Protein AF-A0A9E0IR90-F1 (afdb_monomer_lite)

Radius of gyration: 26.55 Å; chains: 1; bounding box: 81×68×82 Å

Secondary structure (DSSP, 8-state):
--------------------SSHHHHHHHHHHHHHSPSHHHHHHHHHHHHHH-GGGHHHHHHHHHHHHHHHHHHHHHHHHHHHHHHHTTS------S---S------------HHHHHHHHHHHHHHHHHHHHHHSSPPPP-TTSSSS---TTHHHHHHHHHHHHHHHHHHHHHTT-S----HHHHHHHHIIIIIHHHHH-SS--SSSBPTTTTS--TTHHHHHHHHGGG--HHHHHHHT-GGGEEEEE-TTS-EEEEEPBSSHHHHHHHHHHHHHHHHHHHHHHHHHTT--GGG--HHHHHHHHHHHHHSHHHHHHHHHHHH-GGGGGSPP-SS--TT-HHHHHHHHHHHHHHHHHHSHHHHHGGG-

pLDDT: mean 81.02, std 21.83, range [24.19, 98.69]

Sequence (368 aa):
MAKVVADQAGPEHPVAPSTAAGGGNAAMAAALVAGLPGGQAGIDGLASMLALQPQLEADLVKAAHAKFGNAGVQQAINKAQWQVQGTADGAVALAPAQAQATASAAGAAPEATAAAITTQVAGDDKLRAALTKKYGQRPKKYDGLFDGKDGPNEQPFVDALGPVVAQLNAVAEARGETYRFTAAEIATNFITEGGYLLLTDPNPAQGPLSGFGYLGIDTFMQRQPELTPWMSQDLKDWSADPAHAEPAVNELGESVQALNVRDLPMGVEANAVMFAAARERFSTDARAAKVPAAKLTEEAWFFWTTVYYNAGEGTGKKMLLKHGVDYWKTKYTGAENSQSAKYNATWRTSTWDYLRQHGGDDLAEMTE

Structure (mmCIF, N/CA/C/O backbone):
data_AF-A0A9E0IR90-F1
#
_entry.id   AF-A0A9E0IR90-F1
#
loop_
_atom_site.group_PDB
_atom_site.id
_atom_site.type_symbol
_atom_site.label_atom_id
_atom_site.label_alt_id
_atom_site.label_comp_id
_atom_site.label_asym_id
_atom_site.label_entity_id
_atom_site.label_seq_id
_atom_site.pdbx_PDB_ins_code
_atom_site.Cartn_x
_atom_site.Cartn_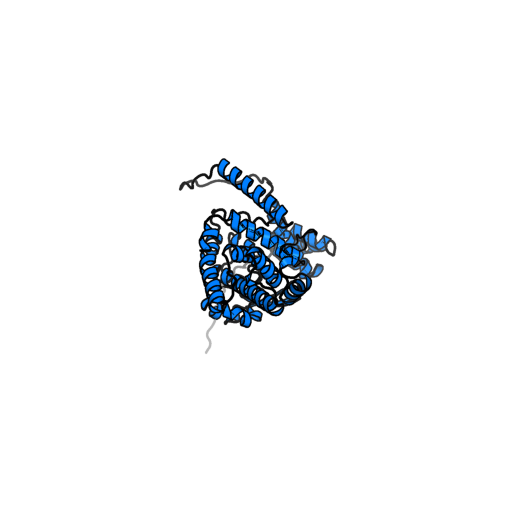y
_atom_site.Cartn_z
_atom_site.occupancy
_atom_site.B_iso_or_equiv
_atom_site.auth_seq_id
_atom_site.auth_comp_id
_atom_site.auth_asym_id
_atom_site.auth_atom_id
_atom_site.pdbx_PDB_model_num
ATOM 1 N N . MET A 1 1 ? 48.929 -43.287 -58.956 1.00 39.50 1 MET A N 1
ATOM 2 C CA . MET A 1 1 ? 50.294 -42.718 -58.994 1.00 39.50 1 MET A CA 1
ATOM 3 C C . MET A 1 1 ? 50.517 -41.948 -57.707 1.00 39.50 1 MET A C 1
ATOM 5 O O . MET A 1 1 ? 49.692 -41.115 -57.365 1.00 39.50 1 MET A O 1
ATOM 9 N N . ALA A 1 2 ? 51.562 -42.322 -56.974 1.00 36.09 2 ALA A N 1
ATOM 10 C CA . ALA A 1 2 ? 51.897 -41.849 -55.636 1.00 36.09 2 ALA A CA 1
ATOM 11 C C . ALA A 1 2 ? 52.780 -40.583 -55.651 1.00 36.09 2 ALA A C 1
ATOM 13 O O . ALA A 1 2 ? 53.610 -40.431 -56.547 1.00 36.09 2 ALA A O 1
ATOM 14 N N . LYS A 1 3 ? 52.631 -39.731 -54.625 1.00 36.03 3 LYS A N 1
ATOM 15 C CA . LYS A 1 3 ? 53.610 -38.746 -54.105 1.00 36.03 3 LYS A CA 1
ATOM 16 C C . LYS A 1 3 ? 53.167 -38.378 -52.669 1.00 36.03 3 LYS A C 1
ATOM 18 O O . LYS A 1 3 ? 52.033 -37.945 -52.514 1.00 36.03 3 LYS A O 1
ATOM 23 N N . VAL A 1 4 ? 53.834 -38.860 -51.606 1.00 34.19 4 VAL A N 1
ATOM 24 C CA . VAL A 1 4 ? 54.990 -38.265 -50.867 1.00 34.19 4 VAL A CA 1
ATOM 25 C C . VAL A 1 4 ? 54.625 -36.883 -50.281 1.00 34.19 4 VAL A C 1
ATOM 27 O O . VAL A 1 4 ? 54.448 -35.954 -51.058 1.00 34.19 4 VAL A O 1
ATOM 30 N N . VAL A 1 5 ? 54.216 -36.778 -49.003 1.00 36.09 5 VAL A N 1
ATOM 31 C CA . VAL A 1 5 ? 54.981 -36.601 -47.726 1.00 36.09 5 VAL A CA 1
ATOM 32 C C . VAL A 1 5 ? 55.718 -35.256 -47.585 1.00 36.09 5 VAL A C 1
ATOM 34 O O . VAL A 1 5 ? 56.660 -35.008 -48.330 1.00 36.09 5 VAL A O 1
ATOM 37 N N . ALA A 1 6 ? 55.302 -34.464 -46.580 1.00 33.59 6 ALA A N 1
ATOM 38 C CA . ALA A 1 6 ? 56.074 -33.597 -45.656 1.00 33.59 6 ALA A CA 1
ATOM 39 C C . ALA A 1 6 ? 55.026 -32.797 -44.836 1.00 33.59 6 ALA A C 1
ATOM 41 O O . ALA A 1 6 ? 54.238 -32.069 -45.428 1.00 33.59 6 ALA A O 1
ATOM 42 N N . ASP A 1 7 ? 54.746 -33.037 -43.555 1.00 34.12 7 ASP A N 1
ATOM 43 C CA . ASP A 1 7 ? 55.570 -32.986 -42.335 1.00 34.12 7 ASP A CA 1
ATOM 44 C C . ASP A 1 7 ? 56.070 -31.566 -41.992 1.00 34.12 7 ASP A C 1
ATOM 46 O O . ASP A 1 7 ? 57.126 -31.132 -42.446 1.00 34.12 7 ASP A O 1
ATOM 50 N N . GLN A 1 8 ? 55.265 -30.840 -41.204 1.00 32.03 8 GLN A N 1
ATOM 51 C CA . GLN A 1 8 ? 55.680 -29.726 -40.343 1.00 32.03 8 GLN A CA 1
ATOM 52 C C . GLN A 1 8 ? 54.811 -29.732 -39.076 1.00 32.03 8 GLN A C 1
ATOM 54 O O . GLN A 1 8 ? 53.722 -29.161 -39.037 1.00 32.03 8 GLN A O 1
ATOM 59 N N . ALA A 1 9 ? 55.305 -30.410 -38.041 1.00 34.09 9 ALA A N 1
ATOM 60 C CA . ALA A 1 9 ? 54.838 -30.260 -36.671 1.00 34.09 9 ALA A CA 1
ATOM 61 C C . ALA A 1 9 ? 55.423 -28.962 -36.084 1.00 34.09 9 ALA A C 1
ATOM 63 O O . ALA A 1 9 ? 56.639 -28.826 -35.945 1.00 34.09 9 ALA A O 1
ATOM 64 N N . GLY A 1 10 ? 54.557 -27.997 -35.770 1.00 33.97 10 GLY A N 1
ATOM 65 C CA . GLY A 1 10 ? 54.896 -26.841 -34.939 1.00 33.97 10 GLY A CA 1
ATOM 66 C C . GLY A 1 10 ? 54.795 -27.201 -33.449 1.00 33.97 10 GLY A C 1
ATOM 67 O O . GLY A 1 10 ? 53.981 -28.053 -33.095 1.00 33.97 10 GLY A O 1
ATOM 68 N N . PRO A 1 11 ? 55.609 -26.599 -32.567 1.00 32.97 11 PRO A N 1
ATOM 69 C CA . PRO A 1 11 ? 55.614 -26.925 -31.146 1.00 32.97 11 PRO A CA 1
ATOM 70 C C . PRO A 1 11 ? 54.330 -26.427 -30.470 1.00 32.97 11 PRO A C 1
ATOM 72 O O . PRO A 1 11 ? 54.073 -25.226 -30.403 1.00 32.97 11 PRO A O 1
ATOM 75 N N . GLU A 1 12 ? 53.532 -27.357 -29.947 1.00 34.34 12 GLU A N 1
ATOM 76 C CA . GLU A 1 12 ? 52.432 -27.046 -29.038 1.00 34.34 12 GLU A CA 1
ATOM 77 C C . GLU A 1 12 ? 53.006 -26.517 -27.717 1.00 34.34 12 GLU A C 1
ATOM 79 O O . GLU A 1 12 ? 53.717 -27.211 -26.987 1.00 34.34 12 GLU A O 1
ATOM 84 N N . HIS A 1 13 ? 52.711 -25.254 -27.412 1.00 34.72 13 HIS A N 1
ATOM 85 C CA . HIS A 1 13 ? 52.916 -24.693 -26.085 1.00 34.72 13 HIS A CA 1
ATOM 86 C C . HIS A 1 13 ? 51.957 -25.375 -25.093 1.00 34.72 13 HIS A C 1
ATOM 88 O O . HIS A 1 13 ? 50.748 -25.372 -25.337 1.00 34.72 13 HIS A O 1
ATOM 94 N N . PRO A 1 14 ? 52.431 -25.904 -23.950 1.00 32.69 14 PRO A N 1
ATOM 95 C CA . PRO A 1 14 ? 51.535 -26.381 -22.910 1.00 32.69 14 PRO A CA 1
ATOM 96 C C . PRO A 1 14 ? 50.842 -25.179 -22.258 1.00 32.69 14 PRO A C 1
ATOM 98 O O . PRO A 1 14 ? 51.464 -24.388 -21.548 1.00 32.69 14 PRO A O 1
ATOM 101 N N . VAL A 1 15 ? 49.537 -25.042 -22.498 1.00 36.97 15 VAL A N 1
ATOM 102 C CA . VAL A 1 15 ? 48.672 -24.166 -21.704 1.00 36.97 15 VAL A CA 1
ATOM 103 C C . VAL A 1 15 ? 48.535 -24.805 -20.324 1.00 36.97 15 VAL A C 1
ATOM 105 O O . VAL A 1 15 ? 47.940 -25.870 -20.172 1.00 36.97 15 VAL A O 1
ATOM 108 N N . ALA A 1 16 ? 49.132 -24.171 -19.318 1.00 32.31 16 ALA A N 1
ATOM 109 C CA . ALA A 1 16 ? 48.983 -24.575 -17.928 1.00 32.31 16 ALA A CA 1
ATOM 110 C C . ALA A 1 16 ? 47.511 -24.418 -17.486 1.00 32.31 16 ALA A C 1
ATOM 112 O O . ALA A 1 16 ? 46.935 -23.344 -17.685 1.00 32.31 16 ALA A O 1
ATOM 113 N N . PRO A 1 17 ? 46.888 -25.433 -16.859 1.00 34.06 17 PRO A N 1
ATOM 114 C CA . PRO A 1 17 ? 45.562 -25.277 -16.280 1.00 34.06 17 PRO A CA 1
ATOM 115 C C . PRO A 1 17 ? 45.656 -24.413 -15.015 1.00 34.06 17 PRO A C 1
ATOM 117 O O . PRO A 1 17 ? 46.110 -24.853 -13.960 1.00 34.06 17 PRO A O 1
ATOM 120 N N . SER A 1 18 ? 45.211 -23.162 -15.123 1.00 44.31 18 SER A N 1
ATOM 121 C CA . SER A 1 18 ? 44.922 -22.295 -13.979 1.00 44.31 18 SER A CA 1
ATOM 122 C C . SER A 1 18 ? 43.552 -22.659 -13.400 1.00 44.31 18 SER A C 1
ATOM 124 O O . SER A 1 18 ? 42.535 -22.053 -13.728 1.00 44.31 18 SER A O 1
ATOM 126 N N . THR A 1 19 ? 43.511 -23.685 -12.550 1.00 44.69 19 THR A N 1
ATOM 127 C CA . THR A 1 19 ? 42.337 -24.024 -11.731 1.00 44.69 19 THR A CA 1
ATOM 128 C C . THR A 1 19 ? 42.788 -24.498 -10.352 1.00 44.69 19 THR A C 1
ATOM 130 O O . THR A 1 19 ? 42.873 -25.696 -10.097 1.00 44.69 19 THR A O 1
ATOM 133 N N . ALA A 1 20 ? 43.098 -23.563 -9.451 1.00 42.69 20 ALA A N 1
ATOM 134 C CA . ALA A 1 20 ? 43.339 -23.890 -8.040 1.00 42.69 20 ALA A CA 1
ATOM 135 C C . ALA A 1 20 ? 42.939 -22.779 -7.047 1.00 42.69 20 ALA A C 1
ATOM 137 O O . ALA A 1 20 ? 43.381 -22.805 -5.905 1.00 42.69 20 ALA A O 1
ATOM 138 N N . ALA A 1 21 ? 42.091 -21.819 -7.443 1.00 48.19 21 ALA A N 1
ATOM 139 C CA . ALA A 1 21 ? 41.610 -20.769 -6.531 1.00 48.19 21 ALA A CA 1
ATOM 140 C C . ALA A 1 21 ? 40.164 -20.981 -6.024 1.00 48.19 21 ALA A C 1
ATOM 142 O O . ALA A 1 21 ? 39.814 -20.466 -4.971 1.00 48.19 21 ALA A O 1
ATOM 143 N N . GLY A 1 22 ? 39.330 -21.773 -6.715 1.00 52.44 22 GLY A N 1
ATOM 144 C CA . GLY A 1 22 ? 37.908 -21.943 -6.354 1.00 52.44 22 GLY A CA 1
ATOM 145 C C . GLY A 1 22 ? 37.598 -23.040 -5.323 1.00 52.44 22 GLY A C 1
ATOM 146 O O . GLY A 1 22 ? 36.547 -23.017 -4.697 1.00 52.44 22 GLY A O 1
ATOM 147 N N . GLY A 1 23 ? 38.496 -24.011 -5.120 1.00 59.34 23 GLY A N 1
ATOM 148 C CA . GLY A 1 23 ? 38.225 -25.157 -4.236 1.00 59.34 23 GLY A CA 1
ATOM 149 C C . GLY A 1 23 ? 38.339 -24.850 -2.738 1.00 59.34 23 GLY A C 1
ATOM 150 O O . GLY A 1 23 ? 37.683 -25.501 -1.926 1.00 59.34 23 GLY A O 1
ATOM 151 N N . GLY A 1 24 ? 39.156 -23.858 -2.366 1.00 74.81 24 GLY A N 1
ATOM 152 C CA . GLY A 1 24 ? 39.409 -23.515 -0.962 1.00 74.81 24 GLY A CA 1
ATOM 153 C C . GLY A 1 24 ? 38.184 -22.927 -0.262 1.00 74.81 24 GLY A C 1
ATOM 154 O O . GLY A 1 24 ? 37.854 -23.337 0.850 1.00 74.81 24 GLY A O 1
ATOM 155 N N . ASN A 1 25 ? 37.470 -22.029 -0.945 1.00 82.06 25 ASN A N 1
ATOM 156 C CA . ASN A 1 25 ? 36.319 -21.318 -0.385 1.00 82.06 25 ASN A CA 1
ATOM 157 C C . ASN A 1 25 ? 35.126 -22.251 -0.146 1.00 82.06 25 ASN A C 1
ATOM 159 O O . ASN A 1 25 ? 34.548 -22.233 0.939 1.00 82.06 25 ASN A O 1
ATOM 163 N N . ALA A 1 26 ? 34.834 -23.151 -1.088 1.00 80.56 26 ALA A N 1
ATOM 164 C CA . ALA A 1 26 ? 33.749 -24.119 -0.945 1.00 80.56 26 ALA A CA 1
ATOM 165 C C . ALA A 1 26 ? 33.979 -25.108 0.215 1.00 80.56 26 ALA A C 1
ATOM 167 O O . ALA A 1 26 ? 33.059 -25.394 0.983 1.00 80.56 26 ALA A O 1
ATOM 168 N N . ALA A 1 27 ? 35.208 -25.616 0.381 1.00 86.12 27 ALA A N 1
ATOM 169 C CA . ALA A 1 27 ? 35.543 -26.522 1.484 1.00 86.12 27 ALA A CA 1
ATOM 170 C C . ALA A 1 27 ? 35.486 -25.812 2.847 1.00 86.12 27 ALA A C 1
ATOM 172 O O . ALA A 1 27 ? 34.976 -26.371 3.821 1.00 86.12 27 ALA A O 1
ATOM 173 N N . MET A 1 28 ? 35.964 -24.566 2.906 1.00 89.00 28 MET A N 1
ATOM 174 C CA . MET A 1 28 ? 35.886 -23.728 4.100 1.00 89.00 28 MET A CA 1
ATOM 175 C C . MET A 1 28 ? 34.430 -23.412 4.472 1.00 89.00 28 MET A C 1
ATOM 177 O O . MET A 1 28 ? 34.044 -23.618 5.621 1.00 89.00 28 MET A O 1
ATOM 181 N N . ALA A 1 29 ? 33.602 -22.991 3.512 1.00 88.81 29 ALA A N 1
ATOM 182 C CA . ALA A 1 29 ? 32.182 -22.715 3.727 1.00 88.81 29 ALA A CA 1
ATOM 183 C C . ALA A 1 29 ? 31.422 -23.958 4.219 1.00 88.81 29 ALA A C 1
ATOM 185 O O . ALA A 1 29 ? 30.654 -23.879 5.179 1.00 88.81 29 ALA A O 1
ATOM 186 N N . ALA A 1 30 ? 31.692 -25.126 3.629 1.00 89.88 30 ALA A N 1
ATOM 187 C CA . ALA A 1 30 ? 31.106 -26.389 4.069 1.00 89.88 30 ALA A CA 1
ATOM 188 C C . ALA A 1 30 ? 31.501 -26.749 5.511 1.00 89.88 30 ALA A C 1
ATOM 190 O O . ALA A 1 30 ? 30.638 -27.139 6.298 1.00 89.88 30 ALA A O 1
ATOM 191 N N . ALA A 1 31 ? 32.777 -26.584 5.882 1.00 90.56 31 ALA A N 1
ATOM 192 C CA . ALA A 1 31 ? 33.249 -26.838 7.244 1.00 90.56 31 ALA A CA 1
ATOM 193 C C . ALA A 1 31 ? 32.601 -25.887 8.265 1.00 90.56 31 ALA A C 1
ATOM 195 O O . ALA A 1 31 ? 32.186 -26.318 9.343 1.00 90.56 31 ALA A O 1
ATOM 196 N N . LEU A 1 32 ? 32.461 -24.611 7.903 1.00 91.69 32 LEU A N 1
ATOM 197 C CA . LEU A 1 32 ? 31.827 -23.603 8.744 1.00 91.69 32 LEU A CA 1
ATOM 198 C C . LEU A 1 32 ? 30.343 -23.915 8.984 1.00 91.69 32 LEU A C 1
ATOM 200 O O . LEU A 1 32 ? 29.906 -23.980 10.133 1.00 91.69 32 LEU A O 1
ATOM 204 N N . VAL A 1 33 ? 29.582 -24.209 7.924 1.00 93.44 33 VAL A N 1
ATOM 205 C CA . VAL A 1 33 ? 28.167 -24.604 8.031 1.00 93.44 33 VAL A CA 1
ATOM 206 C C . VAL A 1 33 ? 28.008 -25.910 8.815 1.00 93.44 33 VAL A C 1
ATOM 208 O O . VAL A 1 33 ? 27.090 -26.039 9.632 1.00 93.44 33 VAL A O 1
ATOM 211 N N . ALA A 1 34 ? 28.901 -26.884 8.617 1.00 93.75 34 ALA A N 1
ATOM 212 C CA . ALA A 1 34 ? 28.877 -28.148 9.349 1.00 93.75 34 ALA A CA 1
ATOM 213 C C . ALA A 1 34 ? 29.035 -27.945 10.867 1.00 93.75 34 ALA A C 1
ATOM 215 O O . ALA A 1 34 ? 28.361 -28.641 11.628 1.00 93.75 34 ALA A O 1
ATOM 216 N N . GLY A 1 35 ? 29.826 -26.954 11.294 1.00 91.44 35 GLY A N 1
ATOM 217 C CA . GLY A 1 35 ? 30.037 -26.603 12.702 1.00 91.44 35 GLY A CA 1
ATOM 218 C C . GLY A 1 35 ? 28.874 -25.876 13.389 1.00 91.44 35 GLY A C 1
ATOM 219 O O . GLY A 1 35 ? 28.823 -25.850 14.617 1.00 91.44 35 GLY A O 1
ATOM 220 N N . LEU A 1 36 ? 27.920 -25.312 12.638 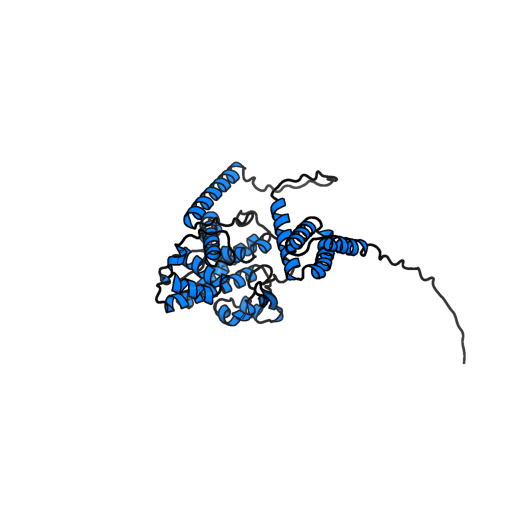1.00 94.25 36 LEU A N 1
ATOM 221 C CA . LEU A 1 36 ? 26.766 -24.616 13.225 1.00 94.25 36 LEU A CA 1
ATOM 222 C C . LEU A 1 36 ? 25.829 -25.587 13.980 1.00 94.25 36 LEU A C 1
ATOM 224 O O . LEU A 1 36 ? 25.672 -26.736 13.565 1.00 94.25 36 LEU A O 1
ATOM 228 N N . PRO A 1 37 ? 25.154 -25.176 15.065 1.00 91.12 37 PRO A N 1
ATOM 229 C CA . PRO A 1 37 ? 24.119 -26.008 15.679 1.00 91.12 37 PRO A CA 1
ATOM 230 C C . PRO A 1 37 ? 22.923 -26.205 14.728 1.00 91.12 37 PRO A C 1
ATOM 232 O O . PRO A 1 37 ? 22.785 -25.513 13.723 1.00 91.12 37 PRO A O 1
ATOM 235 N N . GLY A 1 38 ? 22.052 -27.174 15.013 1.00 91.31 38 GLY A N 1
ATOM 236 C CA . GLY A 1 38 ? 20.783 -27.326 14.289 1.00 91.31 38 GLY A CA 1
ATOM 237 C C . GLY A 1 38 ? 19.737 -26.278 14.700 1.00 91.31 38 GLY A C 1
ATOM 238 O O . GLY A 1 38 ? 19.880 -25.610 15.725 1.00 91.31 38 GLY A O 1
ATOM 239 N N . GLY A 1 39 ? 18.652 -26.168 13.926 1.00 90.62 39 GLY A N 1
ATOM 240 C CA . GLY A 1 39 ? 17.506 -25.307 14.251 1.00 90.62 39 GLY A CA 1
ATOM 241 C C . GLY A 1 39 ? 17.823 -23.805 14.231 1.00 90.62 39 GLY A C 1
ATOM 242 O O . GLY A 1 39 ? 18.695 -23.354 13.491 1.00 90.62 39 GLY A O 1
ATOM 243 N N . GLN A 1 40 ? 17.109 -23.022 15.049 1.00 90.56 40 GLN A N 1
ATOM 244 C CA . GLN A 1 40 ? 17.177 -21.553 15.018 1.00 90.56 40 GLN A CA 1
ATOM 245 C C . GLN A 1 40 ? 18.570 -20.997 15.344 1.00 90.56 40 GLN A C 1
ATOM 247 O O . GLN A 1 40 ? 19.015 -20.062 14.688 1.00 90.56 40 GLN A O 1
ATOM 252 N N . ALA A 1 41 ? 19.286 -21.605 16.294 1.00 89.94 41 ALA A N 1
ATOM 253 C CA . ALA A 1 41 ? 20.644 -21.185 16.643 1.00 89.94 41 ALA A CA 1
ATOM 254 C C . ALA A 1 41 ? 21.624 -21.341 15.463 1.00 89.94 41 ALA A C 1
ATOM 256 O O . ALA A 1 41 ? 22.553 -20.551 15.318 1.00 89.94 41 ALA A O 1
ATOM 257 N N . GLY A 1 42 ? 21.408 -22.345 14.604 1.00 92.81 42 GLY A N 1
ATOM 258 C CA . GLY A 1 42 ? 22.186 -22.528 13.380 1.00 92.81 42 GLY A CA 1
ATOM 259 C C . GLY A 1 42 ? 21.883 -21.474 12.324 1.00 92.81 42 GLY A C 1
ATOM 260 O O . GLY A 1 42 ? 22.803 -20.941 11.713 1.00 92.81 42 GLY A O 1
ATOM 261 N N . ILE A 1 43 ? 20.602 -21.138 12.158 1.00 91.00 43 ILE A N 1
ATOM 262 C CA . ILE A 1 43 ? 20.129 -20.084 11.247 1.00 91.00 43 ILE A CA 1
ATOM 263 C C . ILE A 1 43 ? 20.684 -18.715 11.668 1.00 91.00 43 ILE A C 1
ATOM 265 O O . ILE A 1 43 ? 21.134 -17.948 10.821 1.00 91.00 43 ILE A O 1
ATOM 269 N N . ASP A 1 44 ? 20.710 -18.425 12.971 1.00 89.00 44 ASP A N 1
ATOM 270 C CA . ASP A 1 44 ? 21.266 -17.176 13.505 1.00 89.00 44 ASP A CA 1
ATOM 271 C C . ASP A 1 44 ? 22.783 -17.097 13.288 1.00 89.00 44 ASP A C 1
ATOM 273 O O . ASP A 1 44 ? 23.295 -16.061 12.867 1.00 89.00 44 ASP A O 1
ATOM 277 N N . GLY A 1 45 ? 23.495 -18.210 13.502 1.00 91.50 45 GLY A N 1
ATOM 278 C CA . GLY A 1 45 ? 24.921 -18.301 13.199 1.00 91.50 45 GLY A CA 1
ATOM 279 C C . GLY A 1 45 ? 25.215 -18.098 11.711 1.00 91.50 45 GLY A C 1
ATOM 280 O O . GLY A 1 45 ? 26.109 -17.330 11.369 1.00 91.50 45 GLY A O 1
ATOM 281 N N . LEU A 1 46 ? 24.426 -18.716 10.825 1.00 93.19 46 LEU A N 1
ATOM 282 C CA . LEU A 1 46 ? 24.544 -18.529 9.377 1.00 93.19 46 LEU A CA 1
ATOM 283 C C . LEU A 1 46 ? 24.320 -17.064 8.972 1.00 93.19 46 LEU A C 1
ATOM 285 O O . LEU A 1 46 ? 25.091 -16.542 8.172 1.00 93.19 46 LEU A O 1
ATOM 289 N N . ALA A 1 47 ? 23.323 -16.388 9.553 1.00 90.12 47 ALA A N 1
ATOM 290 C CA . ALA A 1 47 ? 23.060 -14.975 9.286 1.00 90.12 47 ALA A CA 1
ATOM 291 C C . ALA A 1 47 ? 24.275 -14.090 9.614 1.00 90.12 47 ALA A C 1
ATOM 293 O O . ALA A 1 47 ? 24.694 -13.277 8.792 1.00 90.12 47 ALA A O 1
ATOM 294 N N . SER A 1 48 ? 24.902 -14.298 10.775 1.00 92.25 48 SER A N 1
ATOM 295 C CA . SER A 1 48 ? 26.103 -13.546 11.157 1.00 92.25 48 SER A CA 1
ATOM 296 C C . SER A 1 48 ? 27.305 -13.842 10.259 1.00 92.25 48 SER A C 1
ATOM 298 O O . SER A 1 48 ? 28.110 -12.952 10.000 1.00 92.25 48 SER A O 1
ATOM 300 N N . MET A 1 49 ? 27.429 -15.067 9.745 1.00 92.38 49 MET A N 1
ATOM 301 C CA . MET A 1 49 ? 28.483 -15.404 8.786 1.00 92.38 49 MET A CA 1
ATOM 302 C C . MET A 1 49 ? 28.287 -14.708 7.440 1.00 92.38 49 MET A C 1
ATOM 304 O O . MET A 1 49 ? 29.246 -14.158 6.905 1.00 92.38 49 MET A O 1
ATOM 308 N N . LEU A 1 50 ? 27.054 -14.695 6.926 1.00 88.44 50 LEU A N 1
ATOM 309 C CA . LEU A 1 50 ? 26.703 -13.993 5.689 1.00 88.44 50 LEU A CA 1
ATOM 310 C C . LEU A 1 50 ? 26.956 -12.483 5.813 1.00 88.44 50 LEU A C 1
ATOM 312 O O . LEU A 1 50 ? 27.498 -11.882 4.893 1.00 88.44 50 LEU A O 1
ATOM 316 N N . ALA A 1 51 ? 26.660 -11.891 6.975 1.00 82.62 51 ALA A N 1
ATOM 317 C CA . ALA A 1 51 ? 26.927 -10.476 7.235 1.00 82.62 51 ALA A CA 1
ATOM 318 C C . ALA A 1 51 ? 28.432 -10.135 7.300 1.00 82.62 51 ALA A C 1
ATOM 320 O O . ALA A 1 51 ? 28.837 -9.050 6.891 1.00 82.62 51 ALA A O 1
ATOM 321 N N . LEU A 1 52 ? 29.270 -11.042 7.817 1.00 84.56 52 LEU A N 1
ATOM 322 C CA . LEU A 1 52 ? 30.705 -10.794 8.030 1.00 84.56 52 LEU A CA 1
ATOM 323 C C . LEU A 1 52 ? 31.597 -11.210 6.851 1.00 84.56 52 LEU A C 1
ATOM 325 O O . LEU A 1 52 ? 32.751 -10.784 6.783 1.00 84.56 52 LEU A O 1
ATOM 329 N N . GLN A 1 53 ? 31.116 -12.090 5.970 1.00 84.25 53 GLN A N 1
ATOM 330 C CA . GLN A 1 53 ? 31.916 -12.700 4.902 1.00 84.25 53 GLN A CA 1
ATOM 331 C C . GLN A 1 53 ? 31.168 -12.683 3.557 1.00 84.25 53 GLN A C 1
ATOM 333 O O . GLN A 1 53 ? 30.918 -13.752 2.992 1.00 84.25 53 GLN A O 1
ATOM 338 N N . PRO A 1 54 ? 30.836 -11.499 3.004 1.00 76.62 54 PRO A N 1
ATOM 339 C CA . PRO A 1 54 ? 30.087 -11.386 1.746 1.00 76.62 54 PRO A CA 1
ATOM 340 C C . PRO A 1 54 ? 30.782 -12.096 0.572 1.00 76.62 54 PRO A C 1
ATOM 342 O O . PRO A 1 54 ? 30.140 -12.673 -0.298 1.00 76.62 54 PRO A O 1
ATOM 345 N N . GLN A 1 55 ? 32.115 -12.169 0.585 1.00 77.44 55 GLN A N 1
ATOM 346 C CA . GLN A 1 55 ? 32.904 -12.893 -0.415 1.00 77.44 55 GLN A CA 1
ATOM 347 C C . GLN A 1 55 ? 32.696 -14.420 -0.414 1.00 77.44 55 GLN A C 1
ATOM 349 O O . GLN A 1 55 ? 33.128 -15.087 -1.352 1.00 77.44 55 GLN A O 1
ATOM 354 N N . LEU A 1 56 ? 32.078 -14.985 0.630 1.00 78.19 56 LEU A N 1
ATOM 355 C CA . LEU A 1 56 ? 31.745 -16.409 0.734 1.00 78.19 56 LEU A CA 1
ATOM 356 C C . LEU A 1 56 ? 30.240 -16.676 0.605 1.00 78.19 56 LEU A C 1
ATOM 358 O O . LEU A 1 56 ? 29.825 -17.820 0.777 1.00 78.19 56 LEU A O 1
ATOM 362 N N . GLU A 1 57 ? 29.424 -15.660 0.300 1.00 85.81 57 GLU A N 1
ATOM 363 C CA . GLU A 1 57 ? 27.960 -15.752 0.314 1.00 85.81 57 GLU A CA 1
ATOM 364 C C . GLU A 1 57 ? 27.442 -16.934 -0.515 1.00 85.81 57 GLU A C 1
ATOM 366 O O . GLU A 1 57 ? 26.752 -17.803 0.017 1.00 85.81 57 GLU A O 1
ATOM 371 N N . ALA A 1 58 ? 27.849 -17.038 -1.783 1.00 85.81 58 ALA A N 1
ATOM 372 C CA . ALA A 1 58 ? 27.392 -18.106 -2.671 1.00 85.81 58 ALA A CA 1
ATOM 373 C C . ALA A 1 58 ? 27.746 -19.515 -2.150 1.00 85.81 58 ALA A C 1
ATOM 375 O O . ALA A 1 58 ? 26.924 -20.434 -2.219 1.00 85.81 58 ALA A O 1
ATOM 376 N N . ASP A 1 59 ? 28.945 -19.689 -1.587 1.00 89.00 59 ASP A N 1
ATOM 377 C CA . ASP A 1 59 ? 29.415 -20.978 -1.072 1.00 89.00 59 ASP A CA 1
ATOM 378 C C . ASP A 1 59 ? 28.768 -21.331 0.281 1.00 89.00 59 ASP A C 1
ATOM 380 O O . ASP A 1 59 ? 28.407 -22.491 0.509 1.00 89.00 59 ASP A O 1
ATOM 384 N N . LEU A 1 60 ? 28.554 -20.343 1.161 1.00 86.44 60 LEU A N 1
ATOM 385 C CA . LEU A 1 60 ? 27.844 -20.505 2.436 1.00 86.44 60 LEU A CA 1
ATOM 386 C C . LEU A 1 60 ? 26.372 -20.849 2.209 1.00 86.44 60 LEU A C 1
ATOM 388 O O . LEU A 1 60 ? 25.874 -21.806 2.803 1.00 86.44 60 LEU A O 1
ATOM 392 N N . VAL A 1 61 ? 25.696 -20.126 1.312 1.00 88.31 61 VAL A N 1
ATOM 393 C CA . VAL A 1 61 ? 24.301 -20.383 0.925 1.00 88.31 61 VAL A CA 1
ATOM 394 C C . VAL A 1 61 ? 24.174 -21.791 0.352 1.00 88.31 61 VAL A C 1
ATOM 396 O O . VAL A 1 61 ? 23.314 -22.564 0.782 1.00 88.31 61 VAL A O 1
ATOM 399 N N . LYS A 1 62 ? 25.065 -22.184 -0.565 1.00 90.88 62 LYS A N 1
ATOM 400 C CA . LYS A 1 62 ? 25.058 -23.529 -1.154 1.00 90.88 62 LYS A CA 1
ATOM 401 C C . LYS A 1 62 ? 25.256 -24.627 -0.106 1.00 90.88 62 LYS A C 1
ATOM 403 O O . LYS A 1 62 ? 24.524 -25.615 -0.124 1.00 90.88 62 LYS A O 1
ATOM 408 N N . ALA A 1 63 ? 26.205 -24.465 0.816 1.00 88.81 63 ALA A N 1
ATOM 409 C CA . ALA A 1 63 ? 26.454 -25.442 1.875 1.00 88.81 63 ALA A CA 1
ATOM 410 C C . ALA A 1 63 ? 25.300 -25.520 2.895 1.00 88.81 63 ALA A C 1
ATOM 412 O O . ALA A 1 63 ? 24.965 -26.603 3.381 1.00 88.81 63 ALA A O 1
ATOM 413 N N . ALA A 1 64 ? 24.665 -24.388 3.202 1.00 91.19 64 ALA A N 1
ATOM 414 C CA . ALA A 1 64 ? 23.603 -24.276 4.197 1.00 91.19 64 ALA A CA 1
ATOM 415 C C . ALA A 1 64 ? 22.292 -24.965 3.797 1.00 91.19 64 ALA A C 1
ATOM 417 O O . ALA A 1 64 ? 21.592 -25.488 4.669 1.00 91.19 64 ALA A O 1
ATOM 418 N N . HIS A 1 65 ? 21.985 -25.038 2.499 1.00 90.31 65 HIS A N 1
ATOM 419 C CA . HIS A 1 65 ? 20.763 -25.674 1.999 1.00 90.31 65 HIS A CA 1
ATOM 420 C C . HIS A 1 65 ? 20.617 -27.133 2.446 1.00 90.31 65 HIS A C 1
ATOM 422 O O . HIS A 1 65 ? 19.529 -27.545 2.842 1.00 90.31 65 HIS A O 1
ATOM 428 N N . ALA A 1 66 ? 21.713 -27.899 2.466 1.00 85.25 66 ALA A N 1
ATOM 429 C CA . ALA A 1 66 ? 21.693 -29.301 2.888 1.00 85.25 66 ALA A CA 1
ATOM 430 C C . ALA A 1 66 ? 21.362 -29.484 4.381 1.00 85.25 66 ALA A C 1
ATOM 432 O O . ALA A 1 66 ? 20.910 -30.554 4.785 1.00 85.25 66 ALA A O 1
ATOM 433 N N . LYS A 1 67 ? 21.598 -28.455 5.204 1.00 91.94 67 LYS A N 1
ATOM 434 C CA . LYS A 1 67 ? 21.469 -28.526 6.664 1.00 91.94 67 LYS A CA 1
ATOM 435 C C . LYS A 1 67 ? 20.209 -27.853 7.196 1.00 91.94 67 LYS A C 1
ATOM 437 O O . LYS A 1 67 ? 19.606 -28.361 8.138 1.00 91.94 67 LYS A O 1
ATOM 442 N N . PHE A 1 68 ? 19.822 -26.722 6.616 1.00 89.69 68 PHE A N 1
ATOM 443 C CA . PHE A 1 68 ? 18.722 -25.892 7.115 1.00 89.69 68 PHE A CA 1
ATOM 444 C C . PHE A 1 68 ? 17.510 -25.855 6.175 1.00 89.69 68 PHE A C 1
ATOM 446 O O . PHE A 1 68 ? 16.457 -25.353 6.567 1.00 89.69 68 PHE A O 1
ATOM 453 N N . GLY A 1 69 ? 17.634 -26.400 4.958 1.00 88.56 69 GLY A N 1
ATOM 454 C CA . GLY A 1 69 ? 16.613 -26.298 3.915 1.00 88.56 69 GLY A CA 1
ATOM 455 C C . GLY A 1 69 ? 16.410 -24.863 3.413 1.00 88.56 69 GLY A C 1
ATOM 456 O O . GLY A 1 69 ? 16.941 -23.905 3.975 1.00 88.56 69 GLY A O 1
ATOM 457 N N . ASN A 1 70 ? 15.617 -24.702 2.351 1.00 82.88 70 ASN A N 1
ATOM 458 C CA . ASN A 1 70 ? 15.417 -23.405 1.688 1.00 82.88 70 ASN A CA 1
ATOM 459 C C . ASN A 1 70 ? 14.863 -22.336 2.647 1.00 82.88 70 ASN A C 1
ATOM 461 O O . ASN A 1 70 ? 15.374 -21.222 2.691 1.00 82.88 70 ASN A O 1
ATOM 465 N N . ALA A 1 71 ? 13.863 -22.687 3.465 1.00 78.75 71 ALA A N 1
ATOM 466 C CA . ALA A 1 71 ? 13.241 -21.749 4.402 1.00 78.75 71 ALA A CA 1
ATOM 467 C C . ALA A 1 71 ? 14.222 -21.248 5.478 1.00 78.75 71 ALA A C 1
ATOM 469 O O . ALA A 1 71 ? 14.250 -20.058 5.786 1.00 78.75 71 ALA A O 1
ATOM 470 N N . GLY A 1 72 ? 15.062 -22.138 6.022 1.00 83.31 72 GLY A N 1
ATOM 471 C CA . GLY A 1 72 ? 16.065 -21.762 7.020 1.00 83.31 72 GLY A CA 1
ATOM 472 C C . GLY A 1 72 ? 17.181 -20.895 6.436 1.00 83.31 72 GLY A C 1
ATOM 473 O O . GLY A 1 72 ? 17.627 -19.951 7.086 1.00 83.31 72 GLY A O 1
ATOM 474 N N . VAL A 1 73 ? 17.592 -21.165 5.193 1.00 87.56 73 VAL A N 1
ATOM 475 C CA . VAL A 1 73 ? 18.570 -20.335 4.473 1.00 87.56 73 VAL A CA 1
ATOM 476 C C . VAL A 1 73 ? 18.001 -18.947 4.174 1.00 87.56 73 VAL A C 1
ATOM 478 O O . VAL A 1 73 ? 18.658 -17.955 4.481 1.00 87.56 73 VAL A O 1
ATOM 481 N N . GLN A 1 74 ? 16.767 -18.853 3.671 1.00 82.25 74 GLN A N 1
ATOM 482 C CA . GLN A 1 74 ? 16.133 -17.561 3.390 1.00 82.25 74 GLN A CA 1
ATOM 483 C C . GLN A 1 74 ? 15.960 -16.722 4.663 1.00 82.25 74 GLN A C 1
ATOM 485 O O . GLN A 1 74 ? 16.230 -15.522 4.666 1.00 82.25 74 GLN A O 1
ATOM 490 N N . GLN A 1 75 ? 15.581 -17.355 5.777 1.00 85.25 75 GLN A N 1
ATOM 491 C CA . GLN A 1 75 ? 15.499 -16.678 7.070 1.00 85.25 75 GLN A CA 1
ATOM 492 C C . GLN A 1 75 ? 16.864 -16.119 7.514 1.00 85.25 75 GLN A C 1
ATOM 494 O O . GLN A 1 75 ? 16.916 -15.023 8.073 1.00 85.25 75 GLN A O 1
ATOM 499 N N . ALA A 1 76 ? 17.960 -16.845 7.268 1.00 85.81 76 ALA A N 1
ATOM 500 C CA . ALA A 1 76 ? 19.309 -16.378 7.580 1.00 85.81 76 ALA A CA 1
ATOM 501 C C . ALA A 1 76 ? 19.740 -15.195 6.697 1.00 85.81 76 ALA A C 1
ATOM 503 O O . ALA A 1 76 ? 20.292 -14.232 7.224 1.00 85.81 76 ALA A O 1
ATOM 504 N N . ILE A 1 77 ? 19.444 -15.232 5.392 1.00 83.56 77 ILE A N 1
ATOM 505 C CA . ILE A 1 77 ? 19.726 -14.132 4.450 1.00 83.56 77 ILE A CA 1
ATOM 506 C C . ILE A 1 77 ? 18.998 -12.858 4.890 1.00 83.56 77 ILE A C 1
ATOM 508 O O . ILE A 1 77 ? 19.633 -11.822 5.089 1.00 83.56 77 ILE A O 1
ATOM 512 N N . ASN A 1 78 ? 17.691 -12.955 5.151 1.00 76.88 78 ASN A N 1
ATOM 513 C CA . ASN A 1 78 ? 16.886 -11.815 5.595 1.00 76.88 78 ASN A CA 1
ATOM 514 C C . ASN A 1 78 ? 17.437 -11.219 6.907 1.00 76.88 78 ASN A C 1
ATOM 516 O O . ASN A 1 78 ? 17.478 -10.002 7.079 1.00 76.88 78 ASN A O 1
ATOM 520 N N . LYS A 1 79 ? 17.898 -12.068 7.839 1.00 82.94 79 LYS A N 1
ATOM 521 C CA . LYS A 1 79 ? 18.534 -11.625 9.091 1.00 82.94 79 LYS A CA 1
ATOM 522 C C . LYS A 1 79 ? 19.896 -10.965 8.866 1.00 82.94 79 LYS A C 1
ATOM 524 O O . LYS A 1 79 ? 20.186 -9.974 9.532 1.00 82.94 79 LYS A O 1
ATOM 529 N N . ALA A 1 80 ? 20.719 -11.491 7.961 1.00 82.62 80 ALA A N 1
ATOM 530 C CA . ALA A 1 80 ? 22.032 -10.935 7.641 1.00 82.62 80 ALA A CA 1
ATOM 531 C C . ALA A 1 80 ? 21.913 -9.518 7.059 1.00 82.62 80 ALA A C 1
ATOM 533 O O . ALA A 1 80 ? 22.611 -8.609 7.504 1.00 82.62 80 ALA A O 1
ATOM 534 N N . GLN A 1 81 ? 20.963 -9.315 6.141 1.00 77.38 81 GLN A N 1
ATOM 535 C CA . GLN A 1 81 ? 20.661 -8.006 5.551 1.00 77.38 81 GLN A CA 1
ATOM 536 C C . GLN A 1 81 ? 20.258 -6.979 6.621 1.00 77.38 81 GLN A C 1
ATOM 538 O O . GLN A 1 81 ? 20.773 -5.862 6.634 1.00 77.38 81 GLN A O 1
ATOM 543 N N . TRP A 1 82 ? 19.427 -7.389 7.585 1.00 73.38 82 TRP A N 1
ATOM 544 C CA . TRP A 1 82 ? 19.062 -6.558 8.737 1.00 73.38 82 TRP A CA 1
ATOM 545 C C . TRP A 1 82 ? 20.251 -6.220 9.652 1.00 73.38 82 TRP A C 1
ATOM 547 O O . TRP A 1 82 ? 20.345 -5.100 10.151 1.00 73.38 82 TRP A O 1
ATOM 557 N N . GLN A 1 83 ? 21.164 -7.169 9.893 1.00 75.44 83 GLN A N 1
ATOM 558 C CA . GLN A 1 83 ? 22.341 -6.946 10.745 1.00 75.44 83 GLN A CA 1
ATOM 559 C C . GLN A 1 83 ? 23.318 -5.938 10.128 1.00 75.44 83 GLN A C 1
ATOM 561 O O . GLN A 1 83 ? 23.802 -5.060 10.840 1.00 75.44 83 GLN A O 1
ATOM 566 N N . VAL A 1 84 ? 23.564 -6.022 8.816 1.00 64.00 84 VAL A N 1
ATOM 567 C CA . VAL A 1 84 ? 24.421 -5.064 8.095 1.00 64.00 84 VAL A CA 1
ATOM 568 C C . VAL A 1 84 ? 23.845 -3.649 8.190 1.00 64.00 84 VAL A C 1
ATOM 570 O O . VAL A 1 84 ? 24.569 -2.713 8.534 1.00 64.00 84 VAL A O 1
ATOM 573 N N . GLN A 1 85 ? 22.531 -3.506 7.994 1.00 53.94 85 GLN A N 1
ATOM 574 C CA . GLN A 1 85 ? 21.829 -2.224 8.100 1.00 53.94 85 GLN A CA 1
ATOM 575 C C . GLN A 1 85 ? 21.898 -1.630 9.517 1.00 53.94 85 GLN A C 1
ATOM 577 O O . GLN A 1 85 ? 22.146 -0.439 9.662 1.00 53.94 85 GLN A O 1
ATOM 582 N N . GLY A 1 86 ? 21.783 -2.451 10.568 1.00 50.47 86 GLY A N 1
ATOM 583 C CA . GLY A 1 86 ? 21.884 -1.983 11.957 1.00 50.47 86 GLY A CA 1
ATOM 584 C C . GLY A 1 86 ? 23.295 -1.573 12.408 1.00 50.47 86 GLY A C 1
ATOM 585 O O . GLY A 1 86 ? 23.430 -0.832 13.380 1.00 50.47 86 GLY A O 1
ATOM 586 N N . THR A 1 87 ? 24.354 -2.042 11.735 1.00 49.41 87 THR A N 1
ATOM 587 C CA . THR A 1 87 ? 25.750 -1.666 12.050 1.00 49.41 87 THR A CA 1
ATOM 588 C C . THR A 1 87 ? 26.246 -0.425 11.313 1.00 49.41 87 THR A C 1
ATOM 590 O O . THR A 1 87 ? 27.181 0.216 11.788 1.00 49.41 87 THR A O 1
ATOM 593 N N . ALA A 1 88 ? 25.614 -0.040 10.200 1.00 49.66 88 ALA A N 1
ATOM 594 C CA . ALA A 1 88 ? 25.936 1.204 9.496 1.00 49.66 88 ALA A CA 1
ATOM 595 C C . ALA A 1 88 ? 25.642 2.459 10.350 1.00 49.66 88 ALA A C 1
ATOM 597 O O . ALA A 1 88 ? 26.280 3.493 10.164 1.00 49.66 88 ALA A O 1
ATOM 598 N N . ASP A 1 89 ? 24.772 2.329 11.357 1.00 43.34 89 ASP A N 1
ATOM 599 C CA . ASP A 1 89 ? 24.414 3.386 12.312 1.00 43.34 89 ASP A CA 1
ATOM 600 C C . ASP A 1 89 ? 25.369 3.498 13.525 1.00 43.34 89 ASP A C 1
ATOM 602 O O . ASP A 1 89 ? 25.158 4.322 14.419 1.00 43.34 89 ASP A O 1
ATOM 606 N N . GLY A 1 90 ? 26.441 2.695 13.589 1.00 34.69 90 GLY A N 1
ATOM 607 C CA . GLY A 1 90 ? 27.383 2.670 14.712 1.00 34.69 90 GLY A CA 1
ATOM 608 C C . GLY A 1 90 ? 28.838 2.583 14.260 1.00 34.69 90 GLY A C 1
ATOM 609 O O . GLY A 1 90 ? 29.305 1.536 13.829 1.00 34.69 90 GLY A O 1
ATOM 610 N N . ALA A 1 91 ? 29.574 3.685 14.405 1.00 38.81 91 ALA A N 1
ATOM 611 C CA . ALA A 1 91 ? 30.985 3.818 14.054 1.00 38.81 91 ALA A CA 1
ATOM 612 C C . ALA A 1 91 ? 31.860 2.603 14.438 1.00 38.81 91 ALA A C 1
ATOM 614 O O . ALA A 1 91 ? 32.130 2.361 15.615 1.00 38.81 91 ALA A O 1
ATOM 615 N N . VAL A 1 92 ? 32.428 1.932 13.430 1.00 33.88 92 VAL A N 1
ATOM 616 C CA . VAL A 1 92 ? 33.708 1.227 13.559 1.00 33.88 92 VAL A CA 1
ATOM 617 C C . VAL A 1 92 ? 34.677 1.836 12.559 1.00 33.88 92 VAL A C 1
ATOM 619 O O . VAL A 1 92 ? 34.566 1.673 11.347 1.00 33.88 92 VAL A O 1
ATOM 622 N N . ALA A 1 93 ? 35.635 2.572 13.111 1.00 35.47 93 ALA A N 1
ATOM 623 C CA . ALA A 1 93 ? 36.790 3.077 12.404 1.00 35.47 93 ALA A CA 1
ATOM 624 C C . ALA A 1 93 ? 37.643 1.911 11.884 1.00 35.47 93 ALA A C 1
ATOM 626 O O . ALA A 1 93 ? 38.272 1.194 12.662 1.00 35.47 93 ALA A O 1
ATOM 627 N N . LEU A 1 94 ? 37.734 1.781 10.564 1.00 27.67 94 LEU A N 1
ATOM 628 C CA . LEU A 1 94 ? 38.925 1.248 9.915 1.00 27.67 94 LEU A CA 1
ATOM 629 C C . LEU A 1 94 ? 39.620 2.427 9.236 1.00 27.67 94 LEU A C 1
ATOM 631 O O . LEU A 1 94 ? 39.138 2.987 8.256 1.00 27.67 94 LEU A O 1
ATOM 635 N N . ALA A 1 95 ? 40.720 2.860 9.850 1.00 29.50 95 ALA A N 1
ATOM 636 C CA . ALA A 1 95 ? 41.571 3.925 9.345 1.00 29.50 95 ALA A CA 1
ATOM 637 C C . ALA A 1 95 ? 42.257 3.517 8.020 1.00 29.50 95 ALA A C 1
ATOM 639 O O . ALA A 1 95 ? 42.425 2.324 7.752 1.00 29.50 95 ALA A O 1
ATOM 640 N N . PRO A 1 96 ? 42.665 4.496 7.193 1.00 35.41 96 PRO A N 1
ATOM 641 C CA . PRO A 1 96 ? 42.878 4.315 5.767 1.00 35.41 96 PRO A CA 1
ATOM 642 C C . PRO A 1 96 ? 44.334 3.984 5.432 1.00 35.41 96 PRO A C 1
ATOM 644 O O . PRO A 1 96 ? 45.267 4.522 6.028 1.00 35.41 96 PRO A O 1
ATOM 647 N N . ALA A 1 97 ? 44.533 3.190 4.385 1.00 25.14 97 ALA A N 1
ATOM 648 C CA . ALA A 1 97 ? 45.770 3.206 3.622 1.00 25.14 97 ALA A CA 1
ATOM 649 C C . ALA A 1 97 ? 45.427 3.512 2.163 1.00 25.14 97 ALA A C 1
ATOM 651 O O . ALA A 1 97 ? 44.643 2.798 1.549 1.00 25.14 97 ALA A O 1
ATOM 652 N N . GLN A 1 98 ? 46.076 4.558 1.646 1.00 27.61 98 GLN A N 1
ATOM 653 C CA . GLN A 1 98 ? 46.126 4.991 0.245 1.00 27.61 98 GLN A CA 1
ATOM 654 C C . GLN A 1 98 ? 44.990 5.904 -0.233 1.00 27.61 98 GLN A C 1
ATOM 656 O O . GLN A 1 98 ? 44.172 5.560 -1.077 1.00 27.61 98 GLN A O 1
ATOM 661 N N . ALA A 1 99 ? 45.054 7.152 0.236 1.00 27.92 99 ALA A N 1
ATOM 662 C CA . ALA A 1 99 ? 44.673 8.298 -0.576 1.00 27.92 99 ALA A CA 1
ATOM 663 C C . ALA A 1 99 ? 45.897 8.771 -1.379 1.00 27.92 99 ALA A C 1
ATOM 665 O O . ALA A 1 99 ? 46.914 9.134 -0.786 1.00 27.92 99 ALA A O 1
ATOM 666 N N . GLN A 1 100 ? 45.788 8.814 -2.708 1.00 26.97 100 GLN A N 1
ATOM 667 C CA . GLN A 1 100 ? 46.475 9.808 -3.532 1.00 26.97 100 GLN A CA 1
ATOM 668 C C . GLN A 1 100 ? 45.767 9.972 -4.884 1.00 26.97 100 GLN A C 1
ATOM 670 O O . GLN A 1 100 ? 45.448 8.982 -5.531 1.00 26.97 100 GLN A O 1
ATOM 675 N N . ALA A 1 101 ? 45.621 11.246 -5.278 1.00 24.19 101 ALA A N 1
ATOM 676 C CA . ALA A 1 101 ? 45.052 11.791 -6.520 1.00 24.19 101 ALA A CA 1
ATOM 677 C C . ALA A 1 101 ? 43.511 11.715 -6.609 1.00 24.19 101 ALA A C 1
ATOM 679 O O . ALA A 1 101 ? 42.939 10.643 -6.536 1.00 24.19 101 ALA A O 1
ATOM 680 N N . THR A 1 102 ? 42.732 12.793 -6.740 1.00 26.23 102 THR A N 1
ATOM 681 C CA . THR A 1 102 ? 42.979 14.176 -7.189 1.00 26.23 102 THR A CA 1
ATOM 682 C C . THR A 1 102 ? 41.795 15.042 -6.753 1.00 26.23 102 THR A C 1
ATOM 684 O O . THR A 1 102 ? 40.647 14.632 -6.896 1.00 26.23 102 THR A O 1
ATOM 687 N N . ALA A 1 103 ? 42.075 16.252 -6.267 1.00 28.08 103 ALA A N 1
ATOM 688 C CA . ALA A 1 103 ? 41.084 17.293 -6.024 1.00 28.08 103 ALA A CA 1
ATOM 689 C C . ALA A 1 103 ? 40.981 18.242 -7.232 1.00 28.08 103 ALA A C 1
ATOM 691 O O . ALA A 1 103 ? 42.004 18.676 -7.761 1.00 28.08 103 ALA A O 1
ATOM 692 N N . SER A 1 104 ? 39.743 18.554 -7.628 1.00 29.20 104 SER A N 1
ATOM 693 C CA . SER A 1 104 ? 39.208 19.740 -8.340 1.00 29.20 104 SER A CA 1
ATOM 694 C C . SER A 1 104 ? 38.026 19.255 -9.202 1.00 29.20 104 SER A C 1
ATOM 696 O O . SER A 1 104 ? 38.136 18.225 -9.846 1.00 29.20 104 SER A O 1
ATOM 698 N N . ALA A 1 105 ? 36.836 19.850 -9.225 1.00 27.94 105 ALA A N 1
ATOM 699 C CA . ALA A 1 105 ? 36.426 21.205 -8.907 1.00 27.94 105 ALA A CA 1
ATOM 700 C C . ALA A 1 105 ? 35.038 21.216 -8.237 1.00 27.94 105 ALA A C 1
ATOM 702 O O . ALA A 1 105 ? 34.173 20.397 -8.536 1.00 27.94 105 ALA A O 1
ATOM 703 N N . ALA A 1 106 ? 34.865 22.168 -7.324 1.00 30.77 106 ALA A N 1
ATOM 704 C CA . ALA A 1 106 ? 33.660 22.404 -6.550 1.00 30.77 106 ALA A CA 1
ATOM 705 C C . ALA A 1 106 ? 32.597 23.154 -7.371 1.00 30.77 106 ALA A C 1
ATOM 707 O O . ALA A 1 106 ? 32.856 24.248 -7.871 1.00 30.77 106 ALA A O 1
ATOM 708 N N . GLY A 1 107 ? 31.391 22.590 -7.436 1.00 27.61 107 GLY A N 1
ATOM 709 C CA . GLY A 1 107 ? 30.143 23.343 -7.526 1.00 27.61 107 GLY A CA 1
ATOM 710 C C . GLY A 1 107 ? 29.523 23.348 -6.131 1.00 27.61 107 GLY A C 1
ATOM 711 O O . GLY A 1 107 ? 29.309 22.285 -5.555 1.00 27.61 107 GLY A O 1
ATOM 712 N N . ALA A 1 108 ? 29.335 24.529 -5.547 1.00 32.84 108 ALA A N 1
ATOM 713 C CA . ALA A 1 108 ? 28.818 24.679 -4.193 1.00 32.84 108 ALA A CA 1
ATOM 714 C C . ALA A 1 108 ? 27.343 24.252 -4.126 1.00 32.84 108 ALA A C 1
ATOM 716 O O . ALA A 1 108 ? 26.477 24.942 -4.660 1.00 32.84 108 ALA A O 1
ATOM 717 N N . ALA A 1 109 ? 27.066 23.139 -3.447 1.00 33.41 109 ALA A N 1
ATOM 718 C CA . ALA A 1 109 ? 25.748 22.877 -2.879 1.00 33.41 109 ALA A CA 1
ATOM 719 C C . ALA A 1 109 ? 25.597 23.704 -1.585 1.00 33.41 109 ALA A C 1
ATOM 721 O O . ALA A 1 109 ? 26.586 23.876 -0.864 1.00 33.41 109 ALA A O 1
ATOM 722 N N . PRO A 1 110 ? 24.408 24.249 -1.280 1.00 39.66 110 PRO A N 1
ATOM 723 C CA . PRO A 1 110 ? 24.216 25.059 -0.086 1.00 39.66 110 PRO A CA 1
ATOM 724 C C . PRO A 1 110 ? 24.361 24.196 1.175 1.00 39.66 110 PRO A C 1
ATOM 726 O O . PRO A 1 110 ? 23.683 23.184 1.336 1.00 39.66 110 PRO A O 1
ATOM 729 N N . GLU A 1 111 ? 25.243 24.614 2.085 1.00 40.12 111 GLU A N 1
ATOM 730 C CA . GLU A 1 111 ? 25.336 24.061 3.436 1.00 40.12 111 GLU A CA 1
ATOM 731 C C . GLU A 1 111 ? 24.007 24.288 4.167 1.00 40.12 111 GLU A C 1
ATOM 733 O O . GLU A 1 111 ? 23.727 25.373 4.686 1.00 40.12 111 GLU A O 1
ATOM 738 N N . ALA A 1 112 ? 23.176 23.250 4.242 1.00 41.59 112 ALA A N 1
ATOM 739 C CA . ALA A 1 112 ? 22.108 23.195 5.225 1.00 41.59 112 ALA A CA 1
ATOM 740 C C . ALA A 1 112 ? 22.754 23.261 6.619 1.00 41.59 112 ALA A C 1
ATOM 742 O O . ALA A 1 112 ? 23.382 22.312 7.089 1.00 41.59 112 ALA A O 1
ATOM 743 N N . THR A 1 113 ? 22.669 24.427 7.261 1.00 40.66 113 THR A N 1
ATOM 744 C CA . THR A 1 113 ? 23.303 24.664 8.564 1.00 40.66 113 THR A CA 1
ATOM 745 C C . THR A 1 113 ? 22.805 23.656 9.610 1.00 40.66 113 THR A C 1
ATOM 747 O O . THR A 1 113 ? 21.614 23.355 9.688 1.00 40.66 113 THR A O 1
ATOM 750 N N . ALA A 1 114 ? 23.702 23.155 10.466 1.00 35.06 114 ALA A N 1
ATOM 751 C CA . ALA A 1 114 ? 23.393 22.156 11.500 1.00 35.06 114 ALA A CA 1
ATOM 752 C C . ALA A 1 114 ? 22.215 22.542 12.428 1.00 35.06 114 ALA A C 1
ATOM 754 O O . ALA A 1 114 ? 21.544 21.675 12.991 1.00 35.06 114 ALA A O 1
ATOM 755 N N . ALA A 1 115 ? 21.921 23.840 12.562 1.00 30.98 115 ALA A N 1
ATOM 756 C CA . ALA A 1 115 ? 20.783 24.359 13.319 1.00 30.98 115 ALA A CA 1
ATOM 757 C C . ALA A 1 115 ? 19.419 24.081 12.651 1.00 30.98 115 ALA A C 1
ATOM 759 O O . ALA A 1 115 ? 18.443 23.809 13.356 1.00 30.98 115 ALA A O 1
ATOM 760 N N . ALA A 1 116 ? 19.344 24.099 11.315 1.00 40.56 116 ALA A N 1
ATOM 761 C CA . ALA A 1 116 ? 18.132 23.747 10.573 1.00 40.56 116 ALA A CA 1
ATOM 762 C C . ALA A 1 116 ? 17.844 22.242 10.690 1.00 40.56 116 ALA A C 1
ATOM 764 O O . ALA A 1 116 ? 16.732 21.852 11.044 1.00 40.56 116 ALA A O 1
ATOM 765 N N . ILE A 1 117 ? 18.888 21.417 10.553 1.00 38.03 117 ILE A N 1
ATOM 766 C CA . ILE A 1 117 ? 18.812 19.956 10.710 1.00 38.03 117 ILE A CA 1
ATOM 767 C C . ILE A 1 117 ? 18.360 19.580 12.132 1.00 38.03 117 ILE A C 1
ATOM 769 O O . ILE A 1 117 ? 17.444 18.782 12.304 1.00 38.03 117 ILE A O 1
ATOM 773 N N . THR A 1 118 ? 18.934 20.200 13.171 1.00 33.31 118 THR A N 1
ATOM 774 C CA . THR A 1 118 ? 18.554 19.930 14.576 1.00 33.31 118 THR A CA 1
ATOM 775 C C . THR A 1 118 ? 17.092 20.308 14.859 1.00 33.31 118 THR A C 1
ATOM 777 O O . THR A 1 118 ? 16.396 19.604 15.591 1.00 33.31 118 THR A O 1
ATOM 780 N N . THR A 1 119 ? 16.608 21.409 14.275 1.00 46.44 119 THR A N 1
ATOM 781 C CA . THR A 1 119 ? 15.224 21.877 14.463 1.00 46.44 119 THR A CA 1
ATOM 782 C C . THR A 1 119 ? 14.213 20.955 13.779 1.00 46.44 119 THR A C 1
ATOM 784 O O . THR A 1 119 ? 13.187 20.642 14.383 1.00 46.44 119 THR A O 1
ATOM 787 N N . GLN A 1 120 ? 14.526 20.470 12.574 1.00 59.16 120 GLN A N 1
ATOM 788 C CA . GLN A 1 120 ? 13.713 19.494 11.842 1.00 59.16 120 GLN A CA 1
ATOM 789 C C . GLN A 1 120 ? 13.637 18.160 12.599 1.00 59.16 120 GLN A C 1
ATOM 791 O O . GLN A 1 120 ? 12.544 17.719 12.942 1.00 59.16 120 GLN A O 1
ATOM 796 N N . VAL A 1 121 ? 14.780 17.608 13.028 1.00 58.12 121 VAL A N 1
ATOM 797 C CA . VAL A 1 121 ? 14.838 16.355 13.811 1.00 58.12 121 VAL A CA 1
ATOM 798 C C . VAL A 1 121 ? 14.020 16.445 15.111 1.00 58.12 121 VAL A C 1
ATOM 800 O O . VAL A 1 121 ? 13.301 15.511 15.471 1.00 58.12 121 VAL A O 1
ATOM 803 N N . ALA A 1 122 ? 14.067 17.584 15.812 1.00 58.28 122 ALA A N 1
ATOM 804 C CA . ALA A 1 122 ? 13.262 17.797 17.017 1.00 58.28 122 ALA A CA 1
ATOM 805 C C . ALA A 1 122 ? 11.752 17.944 16.730 1.00 58.28 122 ALA A C 1
ATOM 807 O O . ALA A 1 122 ? 10.929 17.641 17.603 1.00 58.28 122 ALA A O 1
ATOM 808 N N . GLY A 1 123 ? 11.375 18.433 15.544 1.00 73.75 123 GLY A N 1
ATOM 809 C CA . GLY A 1 123 ? 9.992 18.452 15.059 1.00 73.75 123 GLY A CA 1
ATOM 810 C C . GLY A 1 123 ? 9.472 17.042 14.786 1.00 73.75 123 GLY A C 1
ATOM 811 O O . GLY A 1 123 ? 8.381 16.686 15.242 1.00 73.75 123 GLY A O 1
ATOM 812 N N . ASP A 1 124 ? 10.301 16.215 14.159 1.00 80.62 124 ASP A N 1
ATOM 813 C CA . ASP A 1 124 ? 9.962 14.848 13.767 1.00 80.62 124 ASP A CA 1
ATOM 814 C C . ASP A 1 124 ? 9.696 13.974 14.984 1.00 80.62 124 ASP A C 1
ATOM 816 O O . ASP A 1 124 ? 8.657 13.319 15.073 1.00 80.62 124 ASP A O 1
ATOM 820 N N . ASP A 1 125 ? 10.572 14.011 15.988 1.00 84.94 125 ASP A N 1
ATOM 821 C CA . ASP A 1 125 ? 10.381 13.221 17.204 1.00 84.94 125 ASP A CA 1
ATOM 822 C C . ASP A 1 125 ? 9.115 13.623 17.973 1.00 84.94 125 ASP A C 1
ATOM 824 O O . ASP A 1 125 ? 8.406 12.757 18.503 1.00 84.94 125 ASP A O 1
ATOM 828 N N . LYS A 1 126 ? 8.767 14.918 17.986 1.00 88.81 126 LYS A N 1
ATOM 829 C CA . LYS A 1 126 ? 7.511 15.400 18.584 1.00 88.81 126 LYS A CA 1
ATOM 830 C C . LYS A 1 126 ? 6.294 14.897 17.817 1.00 88.81 126 LYS A C 1
ATOM 832 O O . LYS A 1 126 ? 5.355 14.402 18.447 1.00 88.81 126 LYS A O 1
ATOM 837 N N . LEU A 1 127 ? 6.308 14.989 16.486 1.00 89.50 127 LEU A N 1
ATOM 838 C CA . LEU A 1 127 ? 5.228 14.483 15.642 1.00 89.50 127 LEU A CA 1
ATOM 839 C C . LEU A 1 127 ? 5.063 12.971 15.834 1.00 89.50 127 LEU A C 1
ATOM 841 O O . LEU A 1 127 ? 3.969 12.497 16.140 1.00 89.50 127 LEU A O 1
ATOM 845 N N . ARG A 1 128 ? 6.153 12.202 15.778 1.00 91.50 128 ARG A N 1
ATOM 846 C CA . ARG A 1 128 ? 6.122 10.748 15.992 1.00 91.50 128 ARG A CA 1
ATOM 847 C C . ARG A 1 128 ? 5.603 10.383 17.376 1.00 91.50 128 ARG A C 1
ATOM 849 O O . ARG A 1 128 ? 4.819 9.440 17.491 1.00 91.50 128 ARG A O 1
ATOM 856 N N . ALA A 1 129 ? 5.988 11.110 18.424 1.00 93.38 129 ALA A N 1
ATOM 857 C CA . ALA A 1 129 ? 5.454 10.896 19.768 1.00 93.38 129 ALA A CA 1
ATOM 858 C C . ALA A 1 129 ? 3.942 11.184 19.834 1.00 93.38 129 ALA A C 1
ATOM 860 O O . ALA A 1 129 ? 3.188 10.400 20.421 1.00 93.38 129 ALA A O 1
ATOM 861 N N . ALA A 1 130 ? 3.478 12.258 19.187 1.00 93.44 130 ALA A N 1
ATOM 862 C CA . ALA A 1 130 ? 2.058 12.592 19.099 1.00 93.44 130 ALA A CA 1
ATOM 863 C C . ALA A 1 130 ? 1.256 11.513 18.348 1.00 93.44 130 ALA A C 1
ATOM 865 O O . ALA A 1 130 ? 0.219 11.065 18.845 1.00 93.44 130 ALA A O 1
ATOM 866 N N . LEU A 1 131 ? 1.763 11.025 17.212 1.00 93.50 131 LEU A N 1
ATOM 867 C CA . LEU A 1 131 ? 1.130 9.956 16.432 1.00 93.50 131 LEU A CA 1
ATOM 868 C C . LEU A 1 131 ? 1.165 8.616 17.177 1.00 93.50 131 LEU A C 1
ATOM 870 O O . LEU A 1 131 ? 0.151 7.926 17.246 1.00 93.50 131 LEU A O 1
ATOM 874 N N . THR A 1 132 ? 2.264 8.291 17.862 1.00 93.94 132 THR A N 1
ATOM 875 C CA . THR A 1 132 ? 2.330 7.116 18.751 1.00 93.94 132 THR A CA 1
ATOM 876 C C . THR A 1 132 ? 1.249 7.190 19.826 1.00 93.94 132 THR A C 1
ATOM 878 O O . THR A 1 132 ? 0.549 6.212 20.079 1.00 93.94 132 THR A O 1
ATOM 881 N N . LYS A 1 133 ? 1.044 8.367 20.430 1.00 94.12 133 LYS A N 1
ATOM 882 C CA . LYS A 1 133 ? -0.031 8.581 21.404 1.00 94.12 133 LYS A CA 1
ATOM 883 C C . LYS A 1 133 ? -1.420 8.449 20.768 1.00 94.12 133 LYS A C 1
ATOM 885 O O . LYS A 1 133 ? -2.313 7.905 21.425 1.00 94.12 133 LYS A O 1
ATOM 890 N N . LYS A 1 134 ? -1.618 8.919 19.530 1.00 93.38 134 LYS A N 1
ATOM 891 C CA . LYS A 1 134 ? -2.883 8.823 18.774 1.00 93.38 134 LYS A CA 1
ATOM 892 C C . LYS A 1 134 ? -3.221 7.368 18.426 1.00 93.38 134 LYS A C 1
ATOM 894 O O . LYS A 1 134 ? -4.267 6.879 18.844 1.00 93.38 134 LYS A O 1
ATOM 899 N N . TYR A 1 135 ? -2.312 6.662 17.760 1.00 92.81 135 TYR A N 1
ATOM 900 C CA . TYR A 1 135 ? -2.544 5.332 17.184 1.00 92.81 135 TYR A CA 1
ATOM 901 C C . TYR A 1 135 ? -2.196 4.168 18.119 1.00 92.81 135 TYR A C 1
ATOM 903 O O . TYR A 1 135 ? -2.657 3.043 17.928 1.00 92.81 135 TYR A O 1
ATOM 911 N N . GLY A 1 136 ? -1.382 4.422 19.143 1.00 92.75 136 GLY A N 1
ATOM 912 C CA . GLY A 1 136 ? -0.768 3.384 19.970 1.00 92.75 136 GLY A CA 1
ATOM 913 C C . GLY A 1 136 ? 0.439 2.715 19.312 1.00 92.75 136 GLY A C 1
ATOM 914 O O . GLY A 1 136 ? 1.015 1.826 19.922 1.00 92.75 136 GLY A O 1
ATOM 915 N N . GLN A 1 137 ? 0.820 3.123 18.097 1.00 93.44 137 GLN A N 1
ATOM 916 C CA . GLN A 1 137 ? 1.942 2.573 17.336 1.00 93.44 137 GLN A CA 1
ATOM 917 C C . GLN A 1 137 ? 2.818 3.692 16.791 1.00 93.44 137 GLN A C 1
ATOM 919 O O . GLN A 1 137 ? 2.309 4.684 16.255 1.00 93.44 137 GLN A O 1
ATOM 924 N N . ARG A 1 138 ? 4.135 3.523 16.928 1.00 91.56 138 ARG A N 1
ATOM 925 C CA . ARG A 1 138 ? 5.107 4.490 16.423 1.00 91.56 138 ARG A CA 1
ATOM 926 C C . ARG A 1 138 ? 5.128 4.424 14.896 1.00 91.56 138 ARG A C 1
ATOM 928 O O . ARG A 1 138 ? 5.244 3.321 14.364 1.00 91.56 138 ARG A O 1
ATOM 935 N N . PRO A 1 139 ? 5.037 5.562 14.189 1.00 91.38 139 PRO A N 1
ATOM 936 C CA . PRO A 1 139 ? 5.227 5.557 12.745 1.00 91.38 139 PRO A CA 1
ATOM 937 C C . PRO A 1 139 ? 6.642 5.062 12.420 1.00 91.38 139 PRO A C 1
ATOM 939 O O . PRO A 1 139 ? 7.619 5.442 13.093 1.00 91.38 139 PRO A O 1
ATOM 942 N N . LYS A 1 140 ? 6.750 4.212 11.396 1.00 89.38 140 LYS A N 1
ATOM 943 C CA . LYS A 1 140 ? 8.046 3.839 10.820 1.00 89.38 140 LYS A CA 1
ATOM 944 C C . LYS A 1 140 ? 8.714 5.074 10.225 1.00 89.38 140 LYS A C 1
ATOM 946 O O . LYS A 1 140 ? 8.032 5.940 9.683 1.00 89.38 140 LYS A O 1
ATOM 951 N N . LYS A 1 141 ? 10.032 5.150 10.395 1.00 80.75 141 LYS A N 1
ATOM 952 C CA . LYS A 1 141 ? 10.878 6.174 9.786 1.00 80.75 141 LYS A CA 1
ATOM 953 C C . LYS A 1 141 ? 11.507 5.554 8.544 1.00 80.75 141 LYS A C 1
ATOM 955 O O . LYS A 1 141 ? 11.957 4.413 8.622 1.00 80.75 141 LYS A O 1
ATOM 960 N N . TYR A 1 142 ? 11.490 6.288 7.444 1.00 76.88 142 TYR A N 1
ATOM 961 C CA . TYR A 1 142 ? 12.178 5.923 6.213 1.00 76.88 142 TYR A CA 1
ATOM 962 C C . TYR A 1 142 ? 13.236 6.985 5.981 1.00 76.88 142 TYR A C 1
ATOM 964 O O . TYR A 1 142 ? 12.986 7.994 5.334 1.00 76.88 142 TYR A O 1
ATOM 972 N N . ASP A 1 143 ? 14.359 6.811 6.670 1.00 69.25 143 ASP A N 1
ATOM 973 C CA . ASP A 1 143 ? 15.481 7.737 6.602 1.00 69.25 143 ASP A CA 1
ATOM 974 C C . ASP A 1 143 ? 16.003 7.832 5.164 1.00 69.25 143 ASP A C 1
ATOM 976 O O . ASP A 1 143 ? 16.145 6.813 4.492 1.00 69.25 143 ASP A O 1
ATOM 980 N N . GLY A 1 144 ? 16.274 9.056 4.703 1.00 66.69 144 GLY A N 1
ATOM 981 C CA . GLY A 1 144 ? 16.773 9.311 3.350 1.00 66.69 144 GLY A CA 1
ATOM 982 C C . GLY A 1 144 ? 15.723 9.225 2.241 1.00 66.69 144 GLY A C 1
ATOM 983 O O . GLY A 1 144 ? 16.113 9.186 1.085 1.00 66.69 144 GLY A O 1
ATOM 984 N N . LEU A 1 145 ? 14.428 9.169 2.577 1.00 73.06 145 LEU A N 1
ATOM 985 C CA . LEU A 1 145 ? 13.335 9.414 1.632 1.00 73.06 145 LEU A CA 1
ATOM 986 C C . LEU A 1 145 ? 12.578 10.679 2.040 1.00 73.06 145 LEU A C 1
ATOM 988 O O . LEU A 1 145 ? 12.317 10.902 3.226 1.00 73.06 145 LEU A O 1
ATOM 992 N N . PHE A 1 146 ? 12.165 11.452 1.046 1.00 71.62 146 PHE A N 1
ATOM 993 C CA . PHE A 1 146 ? 11.481 12.740 1.136 1.00 71.62 146 PHE A CA 1
ATOM 994 C C . PHE A 1 146 ? 12.267 13.800 1.913 1.00 71.62 146 PHE A C 1
ATOM 996 O O . PHE A 1 146 ? 11.677 14.693 2.520 1.00 71.62 146 PHE A O 1
ATOM 1003 N N . ASP A 1 147 ? 13.600 13.696 1.941 1.00 69.12 147 ASP A N 1
ATOM 1004 C CA . ASP A 1 147 ? 14.477 14.663 2.611 1.00 69.12 147 ASP A CA 1
ATOM 1005 C C . ASP A 1 147 ? 15.116 15.673 1.638 1.00 69.12 147 ASP A C 1
ATOM 1007 O O . ASP A 1 147 ? 15.943 16.493 2.051 1.00 69.12 147 ASP A O 1
ATOM 1011 N N . GLY A 1 148 ? 14.716 15.622 0.360 1.00 64.31 148 GLY A N 1
ATOM 1012 C CA . GLY A 1 148 ? 15.217 16.477 -0.717 1.00 64.31 148 GLY A CA 1
ATOM 1013 C C . GLY A 1 148 ? 16.662 16.179 -1.119 1.00 64.31 148 GLY A C 1
ATOM 1014 O O . GLY A 1 148 ? 17.280 16.980 -1.822 1.00 64.31 148 GLY A O 1
ATOM 1015 N N . LYS A 1 149 ? 17.246 15.072 -0.639 1.00 63.69 149 LYS A N 1
ATOM 1016 C CA . LYS A 1 149 ? 18.550 14.584 -1.089 1.00 63.69 149 LYS A CA 1
ATOM 1017 C C . LYS A 1 149 ? 18.316 13.464 -2.084 1.00 63.69 149 LYS A C 1
ATOM 1019 O O . LYS A 1 149 ? 18.421 12.296 -1.738 1.00 63.69 149 LYS A O 1
ATOM 1024 N N . ASP A 1 150 ? 18.033 13.868 -3.316 1.00 60.94 150 ASP A N 1
ATOM 1025 C CA . ASP A 1 150 ? 17.673 13.014 -4.446 1.00 60.94 150 ASP A CA 1
ATOM 1026 C C . ASP A 1 150 ? 18.506 11.721 -4.518 1.00 60.94 150 ASP A C 1
ATOM 1028 O O . ASP A 1 150 ? 19.603 11.673 -5.089 1.00 60.94 150 ASP A O 1
ATOM 1032 N N . GLY A 1 151 ? 17.969 10.637 -3.954 1.00 70.25 151 GLY A N 1
ATOM 1033 C CA . GLY A 1 151 ? 18.407 9.296 -4.309 1.00 70.25 151 GLY A CA 1
ATOM 1034 C C . GLY A 1 151 ? 18.086 9.048 -5.789 1.00 70.25 151 GLY A C 1
ATOM 1035 O O . GLY A 1 151 ? 17.086 9.571 -6.291 1.00 70.25 151 GLY A O 1
ATOM 1036 N N . PRO A 1 152 ? 18.867 8.224 -6.513 1.00 77.56 152 PRO A N 1
ATOM 1037 C CA . PRO A 1 152 ? 18.656 8.000 -7.949 1.00 77.56 152 PRO A CA 1
ATOM 1038 C C . PRO A 1 152 ? 17.249 7.473 -8.292 1.00 77.56 152 PRO A C 1
ATOM 1040 O O . PRO A 1 152 ? 16.799 7.629 -9.425 1.00 77.56 152 PRO A O 1
ATOM 1043 N N . ASN A 1 153 ? 16.551 6.884 -7.315 1.00 84.62 153 ASN A N 1
ATOM 1044 C CA . ASN A 1 153 ? 15.212 6.317 -7.464 1.00 84.62 153 ASN A CA 1
ATOM 1045 C C . ASN A 1 153 ? 14.112 7.132 -6.776 1.00 84.62 153 ASN A C 1
ATOM 1047 O O . ASN A 1 153 ? 12.936 6.861 -7.001 1.00 84.62 153 ASN A O 1
ATOM 1051 N N . GLU A 1 154 ? 14.453 8.121 -5.952 1.00 86.38 154 GLU A N 1
ATOM 1052 C CA . GLU A 1 154 ? 13.444 8.884 -5.223 1.00 86.38 154 GLU A CA 1
ATOM 1053 C C . GLU A 1 154 ? 12.682 9.833 -6.149 1.00 86.38 154 GLU A C 1
ATOM 1055 O O . GLU A 1 154 ? 11.454 9.796 -6.176 1.00 86.38 154 GLU A O 1
ATOM 1060 N N . GLN A 1 155 ? 13.390 10.613 -6.971 1.00 85.94 155 GLN A N 1
ATOM 1061 C CA . GLN A 1 155 ? 12.739 11.558 -7.880 1.00 85.94 155 GLN A CA 1
ATOM 1062 C C . GLN A 1 155 ? 11.799 10.860 -8.881 1.00 85.94 155 GLN A C 1
ATOM 1064 O O . GLN A 1 155 ? 10.635 11.253 -8.948 1.00 85.94 155 GLN A O 1
ATOM 1069 N N . PRO A 1 156 ? 12.198 9.778 -9.590 1.00 88.62 156 PRO A N 1
ATOM 1070 C CA . PRO A 1 156 ? 11.272 9.070 -10.479 1.00 88.62 156 PRO A CA 1
ATOM 1071 C C . PRO A 1 156 ? 10.059 8.474 -9.751 1.00 88.62 156 PRO A C 1
ATOM 1073 O O . PRO A 1 156 ? 8.996 8.314 -10.349 1.00 88.62 156 PRO A O 1
ATOM 1076 N N . PHE A 1 157 ? 10.205 8.127 -8.469 1.00 91.56 157 PHE A N 1
ATOM 1077 C CA . PHE A 1 157 ? 9.098 7.664 -7.641 1.00 91.56 157 PHE A CA 1
ATOM 1078 C C . PHE A 1 157 ? 8.136 8.803 -7.296 1.00 91.56 157 PHE A C 1
ATOM 1080 O O . PHE A 1 157 ? 6.934 8.649 -7.503 1.00 91.56 157 PHE A O 1
ATOM 1087 N N . VAL A 1 158 ? 8.652 9.945 -6.831 1.00 89.12 158 VAL A N 1
ATOM 1088 C CA . VAL A 1 158 ? 7.855 11.145 -6.533 1.00 89.12 158 VAL A CA 1
ATOM 1089 C C . VAL A 1 158 ? 7.124 11.635 -7.787 1.00 89.12 158 VAL A C 1
ATOM 1091 O O . VAL A 1 158 ? 5.911 11.847 -7.739 1.00 89.12 158 VAL A O 1
ATOM 1094 N N . ASP A 1 159 ? 7.814 11.696 -8.928 1.00 88.88 159 ASP A N 1
ATOM 1095 C CA . ASP A 1 159 ? 7.245 12.094 -10.223 1.00 88.88 159 ASP A CA 1
ATOM 1096 C C . ASP A 1 159 ? 6.098 11.175 -10.674 1.00 88.88 159 ASP A C 1
ATOM 1098 O O . ASP A 1 159 ? 5.169 11.615 -11.356 1.00 88.88 159 ASP A O 1
ATOM 1102 N N . ALA A 1 160 ? 6.133 9.894 -10.290 1.00 94.44 160 ALA A N 1
ATOM 1103 C CA . ALA A 1 160 ? 5.093 8.928 -10.630 1.00 94.44 160 ALA A CA 1
ATOM 1104 C C . ALA A 1 160 ? 3.832 9.049 -9.754 1.00 94.44 160 ALA A C 1
ATOM 1106 O O . ALA A 1 160 ? 2.748 8.666 -10.202 1.00 94.44 160 ALA A O 1
ATOM 1107 N N . LEU A 1 161 ? 3.930 9.582 -8.527 1.00 93.69 161 LEU A N 1
ATOM 1108 C CA . LEU A 1 161 ? 2.807 9.613 -7.578 1.00 93.69 161 LEU A CA 1
ATOM 1109 C C . LEU A 1 161 ? 1.621 10.426 -8.108 1.00 93.69 161 LEU A C 1
ATOM 1111 O O . LEU A 1 161 ? 0.493 9.932 -8.091 1.00 93.69 161 LEU A O 1
ATOM 1115 N N . GLY A 1 162 ? 1.864 11.643 -8.602 1.00 93.00 162 GLY A N 1
ATOM 1116 C CA . GLY A 1 162 ? 0.815 12.534 -9.110 1.00 93.00 162 GLY A CA 1
ATOM 1117 C C . GLY A 1 162 ? -0.016 11.906 -10.241 1.00 93.00 162 GLY A C 1
ATOM 1118 O O . GLY A 1 162 ? -1.232 11.758 -10.087 1.00 93.00 162 GLY A O 1
ATOM 1119 N N . PRO A 1 163 ? 0.608 11.472 -11.356 1.00 96.12 163 PRO A N 1
ATOM 1120 C CA . PRO A 1 163 ? -0.092 10.808 -12.457 1.00 96.12 163 PRO A CA 1
ATOM 1121 C C . PRO A 1 163 ? -0.881 9.562 -12.030 1.00 96.12 163 PRO A C 1
ATOM 1123 O O . PRO A 1 163 ? -2.032 9.397 -12.441 1.00 96.12 163 PRO A O 1
ATOM 1126 N N . VAL A 1 164 ? -0.304 8.713 -11.170 1.00 97.44 164 VAL A N 1
ATOM 1127 C CA . VAL A 1 164 ? -0.974 7.500 -10.670 1.00 97.44 164 VAL A CA 1
ATOM 1128 C C . VAL A 1 164 ? -2.195 7.859 -9.820 1.00 97.44 164 VAL A C 1
ATOM 1130 O O . VAL A 1 164 ? -3.277 7.305 -10.025 1.00 97.44 164 VAL A O 1
ATOM 1133 N N . VAL A 1 165 ? -2.071 8.817 -8.898 1.00 97.06 165 VAL A N 1
ATOM 1134 C CA . VAL A 1 165 ? -3.190 9.282 -8.061 1.00 97.06 165 VAL A CA 1
ATOM 1135 C C . VAL A 1 165 ? -4.305 9.881 -8.916 1.00 97.06 165 VAL A C 1
ATOM 1137 O O . VAL A 1 165 ? -5.476 9.542 -8.716 1.00 97.06 165 VAL A O 1
ATOM 1140 N N . ALA A 1 166 ? -3.960 10.722 -9.893 1.00 96.25 166 ALA A N 1
ATOM 1141 C CA . ALA A 1 166 ? -4.923 11.324 -10.809 1.00 96.25 166 ALA A CA 1
ATOM 1142 C C . ALA A 1 166 ? -5.698 10.255 -11.597 1.00 96.25 166 ALA A C 1
ATOM 1144 O O . ALA A 1 166 ? -6.929 10.304 -11.659 1.00 96.25 166 ALA A O 1
ATOM 1145 N N . GLN A 1 167 ? -5.002 9.244 -12.128 1.00 98.12 167 GLN A N 1
ATOM 1146 C CA . GLN A 1 167 ? -5.626 8.109 -12.809 1.00 98.12 167 GLN A CA 1
ATOM 1147 C C . GLN A 1 167 ? -6.592 7.350 -11.891 1.00 98.12 167 GLN A C 1
ATOM 1149 O O . GLN A 1 167 ? -7.745 7.125 -12.265 1.00 98.12 167 GLN A O 1
ATOM 1154 N N . LEU A 1 168 ? -6.151 6.953 -10.693 1.00 98.25 168 LEU A N 1
ATOM 1155 C CA . LEU A 1 168 ? -6.990 6.184 -9.769 1.00 98.25 168 LEU A CA 1
ATOM 1156 C C . LEU A 1 168 ? -8.234 6.967 -9.336 1.00 98.25 168 LEU A C 1
ATOM 1158 O O . LEU A 1 168 ? -9.323 6.394 -9.245 1.00 98.25 168 LEU A O 1
ATOM 1162 N N . ASN A 1 169 ? -8.093 8.273 -9.103 1.00 98.06 169 ASN A N 1
ATOM 1163 C CA . ASN A 1 169 ? -9.210 9.146 -8.755 1.00 98.06 169 ASN A CA 1
ATOM 1164 C C . ASN A 1 169 ? -10.187 9.331 -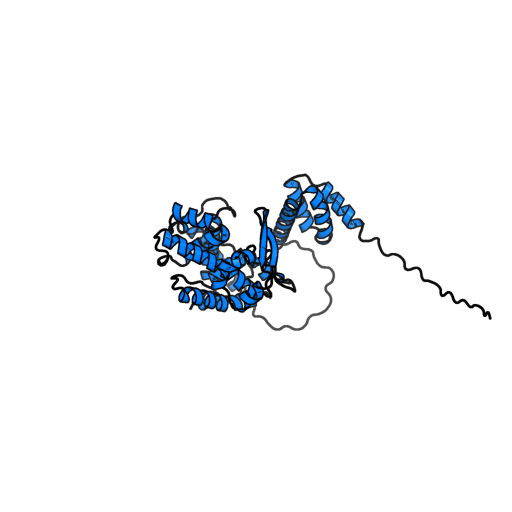9.920 1.00 98.06 169 ASN A C 1
ATOM 1166 O O . ASN A 1 169 ? -11.394 9.276 -9.692 1.00 98.06 169 ASN A O 1
ATOM 1170 N N . ALA A 1 170 ? -9.698 9.450 -11.158 1.00 97.94 170 ALA A N 1
ATOM 1171 C CA . ALA A 1 170 ? -10.556 9.486 -12.342 1.00 97.94 170 ALA A CA 1
ATOM 1172 C C . ALA A 1 170 ? -11.362 8.183 -12.504 1.00 97.94 170 ALA A C 1
ATOM 1174 O O . ALA A 1 170 ? -12.555 8.223 -12.808 1.00 97.94 170 ALA A O 1
ATOM 1175 N N . VAL A 1 171 ? -10.745 7.022 -12.244 1.00 98.12 171 VAL A N 1
ATOM 1176 C CA . VAL A 1 171 ? -11.446 5.727 -12.246 1.00 98.12 171 VAL A CA 1
ATOM 1177 C C . VAL A 1 171 ? -12.485 5.658 -11.122 1.00 98.12 171 VAL A C 1
ATOM 1179 O O . VAL A 1 171 ? -13.617 5.242 -11.370 1.00 98.12 171 VAL A O 1
ATOM 1182 N N . ALA A 1 172 ? -12.141 6.071 -9.898 1.00 97.62 172 ALA A N 1
ATOM 1183 C CA . ALA A 1 172 ? -13.074 6.080 -8.770 1.00 97.62 172 ALA A CA 1
ATOM 1184 C C . ALA A 1 172 ? -14.294 6.977 -9.048 1.00 97.62 172 ALA A C 1
ATOM 1186 O O . ALA A 1 172 ? -15.434 6.549 -8.853 1.00 97.62 172 ALA A O 1
ATOM 1187 N N . GLU A 1 173 ? -14.066 8.179 -9.582 1.00 97.31 173 GLU A N 1
ATOM 1188 C CA . GLU A 1 173 ? -15.120 9.122 -9.962 1.00 97.31 173 GLU A CA 1
ATOM 1189 C C . GLU A 1 173 ? -16.015 8.563 -11.074 1.00 97.31 173 GLU A C 1
ATOM 1191 O O . GLU A 1 173 ? -17.238 8.545 -10.924 1.00 97.31 173 GLU A O 1
ATOM 1196 N N . ALA A 1 174 ? -15.429 8.021 -12.148 1.00 97.75 174 ALA A N 1
ATOM 1197 C CA . ALA A 1 174 ? -16.179 7.410 -13.249 1.00 97.75 174 ALA A CA 1
ATOM 1198 C C . ALA A 1 174 ? -17.066 6.236 -12.792 1.00 97.75 174 ALA A C 1
ATOM 1200 O O . ALA A 1 174 ? -18.070 5.918 -13.433 1.00 97.75 174 ALA A O 1
ATOM 1201 N N . ARG A 1 175 ? -16.712 5.597 -11.672 1.00 96.12 175 ARG A N 1
ATOM 1202 C CA . ARG A 1 175 ? -17.456 4.491 -11.054 1.00 96.12 175 ARG A CA 1
ATOM 1203 C C . ARG A 1 175 ? -18.418 4.946 -9.950 1.00 96.12 175 ARG A C 1
ATOM 1205 O O . ARG A 1 175 ? -19.113 4.108 -9.379 1.00 96.12 175 ARG A O 1
ATOM 1212 N N . GLY A 1 176 ? -18.490 6.248 -9.666 1.00 95.38 176 GLY A N 1
ATOM 1213 C CA . GLY A 1 176 ? -19.349 6.815 -8.626 1.00 95.38 176 GLY A CA 1
ATOM 1214 C C . GLY A 1 176 ? -18.929 6.431 -7.205 1.00 95.38 176 GLY A C 1
ATOM 1215 O O . GLY A 1 176 ? -19.771 6.389 -6.306 1.00 95.38 176 GLY A O 1
ATOM 1216 N N . GLU A 1 177 ? -17.653 6.108 -6.996 1.00 95.12 177 GLU A N 1
ATOM 1217 C CA . GLU A 1 177 ? -17.119 5.832 -5.667 1.00 95.12 177 GLU A CA 1
ATOM 1218 C C . GLU A 1 177 ? -16.912 7.143 -4.889 1.00 95.12 177 GLU A C 1
ATOM 1220 O O . GLU A 1 177 ? -16.597 8.192 -5.446 1.00 95.12 177 GLU A O 1
ATOM 1225 N N . THR A 1 178 ? -17.126 7.101 -3.573 1.00 92.88 178 THR A N 1
ATOM 1226 C CA . THR A 1 178 ? -17.093 8.300 -2.708 1.00 92.88 178 THR A CA 1
ATOM 1227 C C . THR A 1 178 ? -15.740 8.536 -2.042 1.00 92.88 178 THR A C 1
ATOM 1229 O O . THR A 1 178 ? -15.613 9.432 -1.211 1.00 92.88 178 THR A O 1
ATOM 1232 N N . TYR A 1 179 ? -14.762 7.677 -2.312 1.00 94.88 179 TYR A N 1
ATOM 1233 C CA . TYR A 1 179 ? -13.412 7.779 -1.775 1.00 94.88 179 TYR A CA 1
ATOM 1234 C C . TYR A 1 179 ? -12.461 8.341 -2.828 1.00 94.88 179 TYR A C 1
ATOM 1236 O O . TYR A 1 179 ? -12.718 8.253 -4.026 1.00 94.88 179 TYR A O 1
ATOM 1244 N N . ARG A 1 180 ? -11.337 8.877 -2.363 1.00 96.44 180 ARG A N 1
ATOM 1245 C CA . ARG A 1 180 ? -10.220 9.334 -3.192 1.00 96.44 180 ARG A CA 1
ATOM 1246 C C . ARG A 1 180 ? -8.924 8.749 -2.666 1.00 96.44 180 ARG A C 1
ATOM 1248 O O . ARG A 1 180 ? -8.871 8.365 -1.503 1.00 96.44 180 ARG A O 1
ATOM 1255 N N . PHE A 1 181 ? -7.923 8.662 -3.523 1.00 96.44 181 PHE A N 1
ATOM 1256 C CA . PHE A 1 181 ? -6.555 8.292 -3.200 1.00 96.44 181 PHE A CA 1
ATOM 1257 C C . PHE A 1 181 ? -5.705 9.552 -3.059 1.00 96.44 181 PHE A C 1
ATOM 1259 O O . PHE A 1 181 ? -5.950 10.535 -3.762 1.00 96.44 181 PHE A O 1
ATOM 1266 N N . THR A 1 182 ? -4.702 9.511 -2.185 1.00 94.62 182 THR A N 1
ATOM 1267 C CA . THR A 1 182 ? -3.705 10.586 -2.058 1.00 94.62 182 THR A CA 1
ATOM 1268 C C . THR A 1 182 ? -2.292 10.067 -2.301 1.00 94.62 182 THR A C 1
ATOM 1270 O O . THR A 1 182 ? -2.020 8.877 -2.119 1.00 94.62 182 THR A O 1
ATOM 1273 N N . ALA A 1 183 ? -1.373 10.963 -2.673 1.00 92.75 183 ALA A N 1
ATOM 1274 C CA . ALA A 1 183 ? 0.034 10.617 -2.882 1.00 92.75 183 ALA A CA 1
ATOM 1275 C C . ALA A 1 183 ? 0.647 9.967 -1.633 1.00 92.75 183 ALA A C 1
ATOM 1277 O O . ALA A 1 183 ? 1.302 8.933 -1.736 1.00 92.75 183 ALA A O 1
ATOM 1278 N N . ALA A 1 184 ? 0.337 10.486 -0.439 1.00 91.38 184 ALA A N 1
ATOM 1279 C CA . ALA A 1 184 ? 0.793 9.909 0.823 1.00 91.38 184 ALA A CA 1
ATOM 1280 C C . ALA A 1 184 ? 0.286 8.471 1.048 1.00 91.38 184 ALA A C 1
ATOM 1282 O O . ALA A 1 184 ? 1.013 7.655 1.618 1.00 91.38 184 ALA A O 1
ATOM 1283 N N . GLU A 1 185 ? -0.938 8.128 0.627 1.00 95.56 185 GLU A N 1
ATOM 1284 C CA . GLU A 1 185 ? -1.458 6.756 0.745 1.00 95.56 185 GLU A CA 1
ATOM 1285 C C . GLU A 1 185 ? -0.695 5.793 -0.163 1.00 95.56 185 GLU A C 1
ATOM 1287 O O . GLU A 1 185 ? -0.239 4.745 0.302 1.00 95.56 185 GLU A O 1
ATOM 1292 N N . ILE A 1 186 ? -0.530 6.170 -1.434 1.00 96.62 186 ILE A N 1
ATOM 1293 C CA . ILE A 1 186 ? 0.176 5.358 -2.429 1.00 96.62 186 ILE A CA 1
ATOM 1294 C C . ILE A 1 186 ? 1.644 5.202 -2.039 1.00 96.62 186 ILE A C 1
ATOM 1296 O O . ILE A 1 186 ? 2.150 4.082 -2.003 1.00 96.62 186 ILE A O 1
ATOM 1300 N N . ALA A 1 187 ? 2.295 6.295 -1.641 1.00 94.25 187 ALA A N 1
ATOM 1301 C CA . ALA A 1 187 ? 3.676 6.274 -1.194 1.00 94.25 187 ALA A CA 1
ATOM 1302 C C . ALA A 1 187 ? 3.867 5.403 0.050 1.00 94.25 187 ALA A C 1
ATOM 1304 O O . ALA A 1 187 ? 4.757 4.554 0.083 1.00 94.25 187 ALA A O 1
ATOM 1305 N N . THR A 1 188 ? 2.997 5.557 1.057 1.00 94.81 188 THR A N 1
ATOM 1306 C CA . THR A 1 188 ? 3.047 4.709 2.253 1.00 94.81 188 THR A CA 1
ATOM 1307 C C . THR A 1 188 ? 2.902 3.246 1.862 1.00 94.81 188 THR A C 1
ATOM 1309 O O . THR A 1 188 ? 3.724 2.439 2.281 1.00 94.81 188 THR A O 1
ATOM 1312 N N . ASN A 1 189 ? 1.895 2.888 1.056 1.00 96.81 189 ASN A N 1
ATOM 1313 C CA . ASN A 1 189 ? 1.689 1.496 0.669 1.00 96.81 189 ASN A CA 1
ATOM 1314 C C . ASN A 1 189 ? 2.916 0.937 -0.059 1.00 96.81 189 ASN A C 1
ATOM 1316 O O . ASN A 1 189 ? 3.482 -0.048 0.409 1.00 96.81 189 ASN A O 1
ATOM 1320 N N . PHE A 1 190 ? 3.390 1.624 -1.098 1.00 95.88 190 PHE A N 1
ATOM 1321 C CA . PHE A 1 190 ? 4.549 1.225 -1.893 1.00 95.88 190 PHE A CA 1
ATOM 1322 C C . PHE A 1 190 ? 5.789 0.956 -1.031 1.00 95.88 190 PHE A C 1
ATOM 1324 O O . PHE A 1 190 ? 6.362 -0.132 -1.064 1.00 95.88 190 PHE A O 1
ATOM 1331 N N . ILE A 1 191 ? 6.165 1.916 -0.180 1.00 93.75 191 ILE A N 1
ATOM 1332 C CA . ILE A 1 191 ? 7.342 1.803 0.690 1.00 93.75 191 ILE A CA 1
ATOM 1333 C C . ILE A 1 191 ? 7.180 0.626 1.664 1.00 93.75 191 ILE A C 1
ATOM 1335 O O . ILE A 1 191 ? 8.131 -0.109 1.941 1.00 93.75 191 ILE A O 1
ATOM 1339 N N . THR A 1 192 ? 5.966 0.420 2.180 1.00 92.88 192 THR A N 1
ATOM 1340 C CA . THR A 1 192 ? 5.666 -0.634 3.159 1.00 92.88 192 THR A CA 1
ATOM 1341 C C . THR A 1 192 ? 5.554 -2.044 2.578 1.00 92.88 192 THR A C 1
ATOM 1343 O O . THR A 1 192 ? 5.522 -2.990 3.369 1.00 92.88 192 THR A O 1
ATOM 1346 N N . GLU A 1 193 ? 5.489 -2.175 1.253 1.00 93.12 193 GLU A N 1
ATOM 1347 C CA . GLU A 1 193 ? 5.430 -3.440 0.502 1.00 93.12 193 GLU A CA 1
ATOM 1348 C C . GLU A 1 193 ? 6.795 -3.859 -0.072 1.00 93.12 193 GLU A C 1
ATOM 1350 O O . GLU A 1 193 ? 6.881 -4.752 -0.902 1.00 93.12 193 GLU A O 1
ATOM 1355 N N . GLY A 1 194 ? 7.882 -3.229 0.381 1.00 89.31 194 GLY A N 1
ATOM 1356 C CA . GLY A 1 194 ? 9.246 -3.541 -0.062 1.00 89.31 194 GLY A CA 1
ATOM 1357 C C . GLY A 1 194 ? 9.876 -2.448 -0.917 1.00 89.31 194 GLY A C 1
ATOM 1358 O O . GLY A 1 194 ? 11.104 -2.406 -1.022 1.00 89.31 194 GLY A O 1
ATOM 1359 N N . GLY A 1 195 ? 9.075 -1.493 -1.407 1.00 91.50 195 GLY A N 1
ATOM 1360 C CA . GLY A 1 195 ? 9.541 -0.403 -2.261 1.00 91.50 195 GLY A CA 1
ATOM 1361 C C . GLY A 1 195 ? 10.654 0.425 -1.623 1.00 91.50 195 GLY A C 1
ATOM 1362 O O . GLY A 1 195 ? 11.517 0.928 -2.330 1.00 91.50 195 GLY A O 1
ATOM 1363 N N . TYR A 1 196 ? 10.716 0.486 -0.287 1.00 90.50 196 TYR A N 1
ATOM 1364 C CA . TYR A 1 196 ? 11.832 1.101 0.438 1.00 90.50 196 TYR A CA 1
ATOM 1365 C C . TYR A 1 196 ? 13.206 0.604 -0.039 1.00 90.50 196 TYR A C 1
ATOM 1367 O O . TYR A 1 196 ? 14.095 1.411 -0.296 1.00 90.50 196 TYR A O 1
ATOM 1375 N N . LEU A 1 197 ? 13.375 -0.716 -0.189 1.00 87.38 197 LEU A N 1
ATOM 1376 C CA . LEU A 1 197 ? 14.659 -1.298 -0.581 1.00 87.38 197 LEU A CA 1
ATOM 1377 C C . LEU A 1 197 ? 15.063 -0.827 -1.973 1.00 87.38 197 LEU A C 1
ATOM 1379 O O . LEU A 1 197 ? 16.203 -0.430 -2.161 1.00 87.38 197 LEU A O 1
ATOM 1383 N N . LEU A 1 198 ? 14.109 -0.789 -2.903 1.00 89.12 198 LEU A N 1
ATOM 1384 C CA . LEU A 1 198 ? 14.324 -0.278 -4.251 1.00 89.12 198 LEU A CA 1
ATOM 1385 C C . LEU A 1 198 ? 14.697 1.211 -4.249 1.00 89.12 198 LEU A C 1
ATOM 1387 O O . LEU A 1 198 ? 15.613 1.616 -4.959 1.00 89.12 198 LEU A O 1
ATOM 1391 N N . LEU A 1 199 ? 14.019 2.029 -3.441 1.00 88.94 199 LEU A N 1
ATOM 1392 C CA . LEU A 1 199 ? 14.278 3.471 -3.390 1.00 88.94 199 LEU A CA 1
ATOM 1393 C C . LEU A 1 199 ? 15.652 3.800 -2.795 1.00 88.94 199 LEU A C 1
ATOM 1395 O O . LEU A 1 199 ? 16.299 4.745 -3.236 1.00 88.94 199 LEU A O 1
ATOM 1399 N N . THR A 1 200 ? 16.108 3.003 -1.828 1.00 86.19 200 THR A N 1
ATOM 1400 C CA . THR A 1 200 ? 17.413 3.190 -1.170 1.00 86.19 200 THR A CA 1
ATOM 1401 C C . THR A 1 200 ? 18.572 2.450 -1.837 1.00 86.19 200 THR A C 1
ATOM 1403 O O . THR A 1 200 ? 19.718 2.625 -1.423 1.00 86.19 200 THR A O 1
ATOM 1406 N N . ASP A 1 201 ? 18.307 1.624 -2.852 1.00 84.19 201 ASP A N 1
ATOM 1407 C CA . ASP A 1 201 ? 19.351 0.896 -3.568 1.00 84.19 201 ASP A CA 1
ATOM 1408 C C . ASP A 1 201 ? 20.150 1.867 -4.458 1.00 84.19 201 ASP A C 1
ATOM 1410 O O . ASP A 1 201 ? 19.582 2.446 -5.389 1.00 84.19 201 ASP A O 1
ATOM 1414 N N . PRO A 1 202 ? 21.464 2.063 -4.222 1.00 78.12 202 PRO A N 1
ATOM 1415 C CA . PRO A 1 202 ? 22.287 2.904 -5.086 1.00 78.12 202 PRO A CA 1
ATOM 1416 C C . PRO A 1 202 ? 22.490 2.299 -6.484 1.00 78.12 202 PRO A C 1
ATOM 1418 O O . PRO A 1 202 ? 22.907 3.010 -7.396 1.00 78.12 202 PRO A O 1
ATOM 1421 N N . ASN A 1 203 ? 22.226 0.999 -6.654 1.00 76.75 203 ASN A N 1
ATOM 1422 C CA . ASN A 1 203 ? 22.377 0.259 -7.901 1.00 76.75 203 ASN A CA 1
ATOM 1423 C C . ASN A 1 203 ? 21.107 -0.561 -8.187 1.00 76.75 203 ASN A C 1
ATOM 1425 O O . ASN A 1 203 ? 21.185 -1.795 -8.217 1.00 76.75 203 ASN A O 1
ATOM 1429 N N . PRO A 1 204 ? 19.950 0.088 -8.426 1.00 68.88 204 PRO A N 1
ATOM 1430 C CA . PRO A 1 204 ? 18.740 -0.641 -8.781 1.00 68.88 204 PRO A CA 1
ATOM 1431 C C . PRO A 1 204 ? 19.033 -1.543 -9.984 1.00 68.88 204 PRO A C 1
ATOM 1433 O O . PRO A 1 204 ? 19.765 -1.158 -10.904 1.00 68.88 204 PRO A O 1
ATOM 1436 N N . ALA A 1 205 ? 18.501 -2.765 -9.953 1.00 62.69 205 ALA A N 1
ATOM 1437 C CA . ALA A 1 205 ? 18.768 -3.769 -10.974 1.00 62.69 205 ALA A CA 1
ATOM 1438 C C . ALA A 1 205 ? 18.611 -3.185 -12.393 1.00 62.69 205 ALA A C 1
ATOM 1440 O O . ALA A 1 205 ? 17.601 -2.565 -12.720 1.00 62.69 205 ALA A O 1
ATOM 1441 N N . GLN A 1 206 ? 19.611 -3.405 -13.255 1.00 64.56 206 GL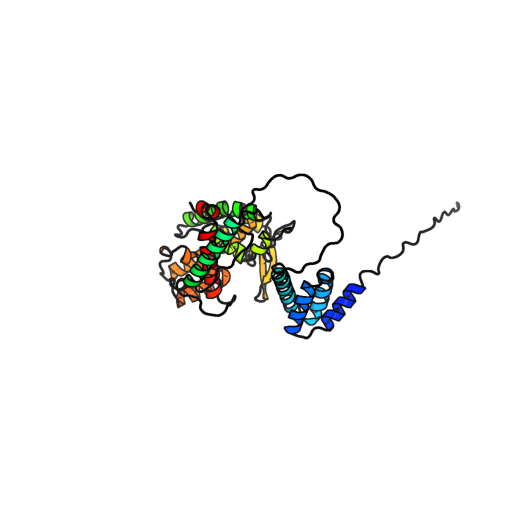N A N 1
ATOM 1442 C CA . GLN A 1 206 ? 19.517 -3.078 -14.679 1.00 64.56 206 GLN A CA 1
ATOM 1443 C C . GLN A 1 206 ? 18.656 -4.138 -15.375 1.00 64.56 206 GLN A C 1
ATOM 1445 O O . GLN A 1 206 ? 19.162 -5.113 -15.927 1.00 64.56 206 GLN A O 1
ATOM 1450 N N . GLY A 1 207 ? 17.340 -3.988 -15.289 1.00 74.69 207 GLY A N 1
ATOM 1451 C CA . GLY A 1 207 ? 16.375 -4.924 -15.852 1.00 74.69 207 GLY A CA 1
ATOM 1452 C C . GLY A 1 207 ? 14.979 -4.697 -15.282 1.00 74.69 207 GLY A C 1
ATOM 1453 O O . GLY A 1 207 ? 14.791 -3.772 -14.492 1.00 74.69 207 GLY A O 1
ATOM 1454 N N . PRO A 1 208 ? 13.996 -5.527 -15.674 1.00 85.25 208 PRO A N 1
ATOM 1455 C CA . PRO A 1 208 ? 12.673 -5.471 -15.080 1.00 85.25 208 PRO A CA 1
ATOM 1456 C C . PRO A 1 208 ? 12.759 -5.599 -13.556 1.00 85.25 208 PRO A C 1
ATOM 1458 O O . PRO A 1 208 ? 13.464 -6.467 -13.036 1.00 85.25 208 PRO A O 1
ATOM 1461 N N . LEU A 1 209 ? 12.049 -4.731 -12.845 1.00 91.94 209 LEU A N 1
ATOM 1462 C CA . LEU A 1 209 ? 11.998 -4.751 -11.392 1.00 91.94 209 LEU A CA 1
ATOM 1463 C C . LEU A 1 209 ? 11.108 -5.910 -10.946 1.00 91.94 209 LEU A C 1
ATOM 1465 O O . LEU A 1 209 ? 9.975 -6.044 -11.417 1.00 91.94 209 LEU A O 1
ATOM 1469 N N . SER A 1 210 ? 11.628 -6.731 -10.033 1.00 91.62 210 SER A N 1
ATOM 1470 C CA . SER A 1 210 ? 10.899 -7.881 -9.498 1.00 91.62 210 SER A CA 1
ATOM 1471 C C . SER A 1 210 ? 9.656 -7.433 -8.734 1.00 91.62 210 SER A C 1
ATOM 1473 O O . SER A 1 210 ? 9.742 -6.692 -7.747 1.00 91.62 210 SER A O 1
ATOM 1475 N N . GLY A 1 211 ? 8.497 -7.915 -9.183 1.00 90.62 211 GLY A N 1
ATOM 1476 C CA . GLY A 1 211 ? 7.222 -7.665 -8.519 1.00 90.62 211 GLY A CA 1
ATOM 1477 C C . GLY A 1 211 ? 7.153 -8.304 -7.137 1.00 90.62 211 GLY A C 1
ATOM 1478 O O . GLY A 1 211 ? 6.571 -7.724 -6.221 1.00 90.62 211 GLY A O 1
ATOM 1479 N N . PHE A 1 212 ? 7.781 -9.472 -6.982 1.00 90.19 212 PHE A N 1
ATOM 1480 C CA . PHE A 1 212 ? 7.827 -10.197 -5.717 1.00 90.19 212 PHE A CA 1
ATOM 1481 C C . PHE A 1 212 ? 8.867 -9.605 -4.755 1.00 90.19 212 PHE A C 1
ATOM 1483 O O . PHE A 1 212 ? 8.577 -9.308 -3.601 1.00 90.19 212 PHE A O 1
ATOM 1490 N N . GLY A 1 213 ? 10.096 -9.400 -5.232 1.00 85.62 213 GLY A N 1
ATOM 1491 C CA . GLY A 1 213 ? 11.229 -9.011 -4.394 1.00 85.62 213 GLY A CA 1
ATOM 1492 C C . GLY A 1 213 ? 11.211 -7.555 -3.927 1.00 85.62 213 GLY A C 1
ATOM 1493 O O . GLY A 1 213 ? 11.723 -7.270 -2.845 1.00 85.62 213 GLY A O 1
ATOM 1494 N N . TYR A 1 214 ? 10.634 -6.643 -4.718 1.00 88.56 214 TYR A N 1
ATOM 1495 C CA . TYR A 1 214 ? 10.713 -5.202 -4.443 1.00 88.56 214 TYR A CA 1
ATOM 1496 C C . TYR A 1 214 ? 9.369 -4.502 -4.271 1.00 88.56 214 TYR A C 1
ATOM 1498 O O . TYR A 1 214 ? 9.330 -3.451 -3.639 1.00 88.56 214 TYR A O 1
ATOM 1506 N N . LEU A 1 215 ? 8.284 -5.018 -4.850 1.00 91.81 215 LEU A N 1
ATOM 1507 C CA . LEU A 1 215 ? 7.037 -4.254 -4.978 1.00 91.81 215 LEU A CA 1
ATOM 1508 C C . LEU A 1 215 ? 5.872 -4.814 -4.151 1.00 91.81 215 LEU A C 1
ATOM 1510 O O . LEU A 1 215 ? 4.852 -4.128 -4.021 1.00 91.81 215 LEU A O 1
ATOM 1514 N N . GLY A 1 216 ? 6.000 -6.039 -3.627 1.00 89.06 216 GLY A N 1
ATOM 1515 C CA . GLY A 1 216 ? 4.948 -6.727 -2.871 1.00 89.06 216 GLY A CA 1
ATOM 1516 C C . GLY A 1 216 ? 3.663 -6.900 -3.683 1.00 89.06 216 GLY A C 1
ATOM 1517 O O . GLY A 1 216 ? 2.553 -6.713 -3.174 1.00 89.06 216 GLY A O 1
ATOM 1518 N N . ILE A 1 217 ? 3.812 -7.194 -4.981 1.00 94.56 217 ILE A N 1
ATOM 1519 C CA . ILE A 1 217 ? 2.708 -7.431 -5.928 1.00 94.56 217 ILE A CA 1
ATOM 1520 C C . ILE A 1 217 ? 2.624 -8.909 -6.336 1.00 94.56 217 ILE A C 1
ATOM 1522 O O . ILE A 1 217 ? 2.305 -9.261 -7.470 1.00 94.56 217 ILE A O 1
ATOM 1526 N N . ASP A 1 218 ? 2.879 -9.793 -5.376 1.00 92.56 218 ASP A N 1
ATOM 1527 C CA . ASP A 1 218 ? 3.080 -11.240 -5.533 1.00 92.56 218 ASP A CA 1
ATOM 1528 C C . ASP A 1 218 ? 1.930 -11.969 -6.236 1.00 92.56 218 ASP A C 1
ATOM 1530 O O . ASP A 1 218 ? 2.110 -13.032 -6.825 1.00 92.56 218 ASP A O 1
ATOM 1534 N N . THR A 1 219 ? 0.723 -11.410 -6.144 1.00 94.94 219 THR A N 1
ATOM 1535 C CA . THR A 1 219 ? -0.516 -11.990 -6.682 1.00 94.94 219 THR A CA 1
ATOM 1536 C C . THR A 1 219 ? -1.085 -11.209 -7.864 1.00 94.94 219 THR A C 1
ATOM 1538 O O . THR A 1 219 ? -2.245 -11.410 -8.234 1.00 94.94 219 THR A O 1
ATOM 1541 N N . PHE A 1 220 ? -0.306 -10.288 -8.442 1.00 97.44 220 PHE A N 1
ATOM 1542 C CA . PHE A 1 220 ? -0.774 -9.379 -9.486 1.00 97.44 220 PHE A CA 1
ATOM 1543 C C . PHE A 1 220 ? -1.366 -10.133 -10.678 1.00 97.44 220 PHE A C 1
ATOM 1545 O O . PHE A 1 220 ? -2.495 -9.848 -11.080 1.00 97.44 220 PHE A O 1
ATOM 1552 N N . MET A 1 221 ? -0.650 -11.129 -11.209 1.00 97.62 221 MET A N 1
ATOM 1553 C CA . MET A 1 221 ? -1.063 -11.818 -12.434 1.00 97.62 221 MET A CA 1
ATOM 1554 C C . MET A 1 221 ? -2.355 -12.612 -12.222 1.00 97.62 221 MET A C 1
ATOM 1556 O O . MET A 1 221 ? -3.258 -12.565 -13.054 1.00 97.62 221 MET A O 1
ATOM 1560 N N . GLN A 1 222 ? -2.516 -13.279 -11.075 1.00 96.12 222 GLN A N 1
ATOM 1561 C CA . GLN A 1 222 ? -3.749 -14.023 -10.774 1.00 96.12 222 GLN A CA 1
ATOM 1562 C C . GLN A 1 222 ? -4.939 -13.099 -10.503 1.00 96.12 222 GLN A C 1
ATOM 1564 O O . GLN A 1 222 ? -6.090 -13.501 -10.671 1.00 96.12 222 GLN A O 1
ATOM 1569 N N . ARG A 1 223 ? -4.668 -11.866 -10.069 1.00 96.69 223 ARG A N 1
ATOM 1570 C CA . ARG A 1 223 ? -5.679 -10.848 -9.775 1.00 96.69 223 ARG A CA 1
ATOM 1571 C C . ARG A 1 223 ? -5.931 -9.921 -10.964 1.00 96.69 223 ARG A C 1
ATOM 1573 O O . ARG A 1 223 ? -6.815 -9.079 -10.889 1.00 96.69 223 ARG A O 1
ATOM 1580 N N . GLN A 1 224 ? -5.249 -10.085 -12.094 1.00 96.94 224 GLN A N 1
ATOM 1581 C CA . GLN A 1 224 ? -5.385 -9.186 -13.243 1.00 96.94 224 GLN A CA 1
ATOM 1582 C C . GLN A 1 224 ? -6.845 -8.876 -13.646 1.00 96.94 224 GLN A C 1
ATOM 1584 O O . GLN A 1 224 ? -7.136 -7.696 -13.866 1.00 96.94 224 GLN A O 1
ATOM 1589 N N . PRO A 1 225 ? -7.804 -9.833 -13.668 1.00 97.06 225 PRO A N 1
ATOM 1590 C CA . PRO A 1 225 ? -9.192 -9.524 -14.021 1.00 97.06 225 PRO A CA 1
ATOM 1591 C C . PRO A 1 225 ? -9.857 -8.481 -13.116 1.00 97.06 225 PRO A C 1
ATOM 1593 O O . PRO A 1 225 ? -10.624 -7.650 -13.595 1.00 97.06 225 PRO A O 1
ATOM 1596 N N . GLU A 1 226 ? -9.556 -8.494 -11.816 1.00 96.81 226 GLU A N 1
ATOM 1597 C CA . GLU A 1 226 ? -10.095 -7.505 -10.876 1.00 96.81 226 GLU A CA 1
ATOM 1598 C C . GLU A 1 226 ? -9.290 -6.204 -10.842 1.00 96.81 226 GLU A C 1
ATOM 1600 O O . GLU A 1 226 ? -9.829 -5.159 -10.487 1.00 96.81 226 GLU A O 1
ATOM 1605 N N . LEU A 1 227 ? -8.010 -6.256 -11.213 1.00 98.31 227 LEU A N 1
ATOM 1606 C CA . LEU A 1 227 ? -7.131 -5.091 -11.241 1.00 98.31 227 LEU A CA 1
ATOM 1607 C C . LEU A 1 227 ? -7.325 -4.269 -12.526 1.00 98.31 227 LEU A C 1
ATOM 1609 O O . LEU A 1 227 ? -7.160 -3.054 -12.507 1.00 98.31 227 LEU A O 1
ATOM 1613 N N . THR A 1 228 ? -7.733 -4.911 -13.627 1.00 98.38 228 THR A N 1
ATOM 1614 C CA . THR A 1 228 ? -7.885 -4.308 -14.967 1.00 98.38 228 THR A CA 1
ATOM 1615 C C . THR A 1 228 ? -8.664 -2.984 -14.984 1.00 98.38 228 THR A C 1
ATOM 1617 O O . THR A 1 228 ? -8.236 -2.071 -15.694 1.00 98.38 228 THR A O 1
ATOM 1620 N N . PRO A 1 229 ? -9.770 -2.800 -14.233 1.00 97.94 229 PRO A N 1
ATOM 1621 C CA . PRO A 1 229 ? -10.480 -1.521 -14.209 1.00 97.94 229 PRO A CA 1
ATOM 1622 C C . PRO A 1 229 ? -9.639 -0.339 -13.707 1.00 97.94 229 PRO A C 1
ATOM 1624 O O . PRO A 1 229 ? -9.937 0.797 -14.060 1.00 97.94 229 PRO A O 1
ATOM 1627 N N . TRP A 1 230 ? -8.612 -0.603 -12.897 1.00 98.44 230 TRP A N 1
ATOM 1628 C CA . TRP A 1 230 ? -7.759 0.404 -12.263 1.00 98.44 230 TRP A CA 1
ATOM 1629 C C . TRP A 1 230 ? -6.477 0.704 -13.054 1.00 98.44 230 TRP A C 1
ATOM 1631 O O . TRP A 1 230 ? -5.859 1.742 -12.831 1.00 98.44 230 TRP A O 1
ATOM 1641 N N . MET A 1 231 ? -6.091 -0.179 -13.980 1.00 98.56 231 MET A N 1
ATOM 1642 C CA . MET A 1 231 ? -4.851 -0.073 -14.754 1.00 98.56 231 MET A CA 1
ATOM 1643 C C . MET A 1 231 ? -4.940 0.931 -15.912 1.00 98.56 231 MET A C 1
ATOM 1645 O O . MET A 1 231 ? -5.959 1.021 -16.616 1.00 98.56 231 MET A O 1
ATOM 1649 N N . SER A 1 232 ? -3.815 1.590 -16.175 1.00 98.25 232 SER A N 1
ATOM 1650 C CA . SER A 1 232 ? -3.524 2.332 -17.394 1.00 98.25 232 SER A CA 1
ATOM 1651 C C . SER A 1 232 ? -3.489 1.381 -18.587 1.00 98.25 232 SER A C 1
ATOM 1653 O O . SER A 1 232 ? -3.467 0.156 -18.440 1.00 98.25 232 SER A O 1
ATOM 1655 N N . GLN A 1 233 ? -3.505 1.933 -19.800 1.00 98.00 233 GLN A N 1
ATOM 1656 C CA . GLN A 1 233 ? -3.347 1.097 -20.987 1.00 98.00 233 GLN A CA 1
ATOM 1657 C C . GLN A 1 233 ? -1.940 0.479 -21.063 1.00 98.00 233 GLN A C 1
ATOM 1659 O O . GLN A 1 233 ? -1.838 -0.692 -21.405 1.00 98.00 233 GLN A O 1
ATOM 1664 N N . ASP A 1 234 ? -0.886 1.210 -20.670 1.00 98.19 234 ASP A N 1
ATOM 1665 C CA . ASP A 1 234 ? 0.500 0.700 -20.682 1.00 98.19 234 ASP A CA 1
ATOM 1666 C C . ASP A 1 234 ? 0.656 -0.502 -19.738 1.00 98.19 234 ASP A C 1
ATOM 1668 O O . ASP A 1 234 ? 1.166 -1.545 -20.138 1.00 98.19 234 ASP A O 1
ATOM 1672 N N . LEU A 1 235 ? 0.120 -0.421 -18.513 1.00 98.38 235 LEU A N 1
ATOM 1673 C CA . LEU A 1 235 ? 0.162 -1.538 -17.567 1.00 98.38 235 LEU A CA 1
ATOM 1674 C C . LEU A 1 235 ? -0.697 -2.732 -18.022 1.00 98.38 235 LEU A C 1
ATOM 1676 O O . LEU A 1 235 ? -0.312 -3.884 -17.802 1.00 98.38 235 LEU A O 1
ATOM 1680 N N . LYS A 1 236 ? -1.840 -2.493 -18.682 1.00 98.56 236 LYS A N 1
ATOM 1681 C CA . LYS A 1 236 ? -2.654 -3.567 -19.287 1.00 98.56 236 LYS A CA 1
ATOM 1682 C C . LYS A 1 236 ? -1.887 -4.298 -20.379 1.00 98.56 236 LYS A C 1
ATOM 1684 O O . LYS A 1 236 ? -1.858 -5.524 -20.369 1.00 98.56 236 LYS A O 1
ATOM 1689 N N . ASP A 1 237 ? -1.271 -3.551 -21.289 1.00 98.19 237 ASP A N 1
ATOM 1690 C CA . ASP A 1 237 ? -0.534 -4.113 -22.418 1.00 98.19 237 ASP A CA 1
ATOM 1691 C C . ASP A 1 237 ? 0.709 -4.868 -21.931 1.00 98.19 237 ASP A C 1
ATOM 1693 O O . ASP A 1 237 ? 0.954 -5.990 -22.368 1.00 98.19 237 ASP A O 1
ATOM 1697 N N . TRP A 1 238 ? 1.438 -4.305 -20.960 1.00 97.75 238 TRP A N 1
ATOM 1698 C CA . TRP A 1 238 ? 2.595 -4.953 -20.340 1.00 97.75 238 TRP A CA 1
ATOM 1699 C C . TRP A 1 238 ? 2.204 -6.245 -19.614 1.00 97.75 238 TRP A C 1
ATOM 1701 O O . TRP A 1 238 ? 2.767 -7.307 -19.862 1.00 97.75 238 TRP A O 1
ATOM 1711 N N . SER A 1 239 ? 1.189 -6.198 -18.748 1.00 97.56 239 SER A N 1
ATOM 1712 C CA . SER A 1 239 ? 0.768 -7.376 -17.976 1.00 97.56 239 SER A CA 1
ATOM 1713 C C . SER A 1 239 ? 0.047 -8.448 -18.804 1.00 97.56 239 SER A C 1
ATOM 1715 O O . SER A 1 239 ? -0.225 -9.533 -18.292 1.00 97.56 239 SER A O 1
ATOM 1717 N N . ALA A 1 240 ? -0.278 -8.184 -20.072 1.00 97.31 240 ALA A N 1
ATOM 1718 C CA . ALA A 1 240 ? -0.840 -9.187 -20.972 1.00 97.31 240 ALA A CA 1
ATOM 1719 C C . ALA A 1 240 ? 0.212 -10.187 -21.488 1.00 97.31 240 ALA A C 1
ATOM 1721 O O . ALA A 1 240 ? -0.163 -11.288 -21.901 1.00 97.31 240 ALA A O 1
ATOM 1722 N N . ASP A 1 241 ? 1.506 -9.838 -21.464 1.00 97.00 241 ASP A N 1
ATOM 1723 C CA . ASP A 1 241 ? 2.582 -10.752 -21.852 1.00 97.00 241 ASP A CA 1
ATOM 1724 C C . ASP A 1 241 ? 2.970 -11.669 -20.671 1.00 97.00 241 ASP A C 1
ATOM 1726 O O . ASP A 1 241 ? 3.536 -11.204 -19.675 1.00 97.00 241 ASP A O 1
ATOM 1730 N N . PRO A 1 242 ? 2.728 -12.993 -20.752 1.00 95.38 242 PRO A N 1
ATOM 1731 C CA . PRO A 1 242 ? 3.117 -13.923 -19.695 1.00 95.38 242 PRO A CA 1
ATOM 1732 C C . PRO A 1 242 ? 4.636 -13.997 -19.473 1.00 95.38 242 PRO A C 1
ATOM 1734 O O . PRO A 1 242 ? 5.059 -14.495 -18.431 1.00 95.38 242 PRO A O 1
ATOM 1737 N N . ALA A 1 243 ? 5.469 -13.500 -20.397 1.00 96.06 243 ALA A N 1
ATOM 1738 C CA . ALA A 1 243 ? 6.913 -13.380 -20.194 1.00 96.06 243 ALA A CA 1
ATOM 1739 C C . ALA A 1 243 ? 7.284 -12.390 -19.077 1.00 96.06 243 ALA A C 1
ATOM 1741 O O . ALA A 1 243 ? 8.427 -12.378 -18.620 1.00 96.06 243 ALA A O 1
ATOM 1742 N N . HIS A 1 244 ? 6.343 -11.551 -18.640 1.00 96.50 244 HIS A N 1
ATOM 1743 C CA . HIS A 1 244 ? 6.531 -10.614 -17.534 1.00 96.50 244 HIS A CA 1
ATOM 1744 C C . HIS A 1 244 ? 6.015 -11.176 -16.203 1.00 96.50 244 HIS A C 1
ATOM 1746 O O . HIS A 1 244 ? 6.154 -10.523 -15.173 1.00 96.50 244 HIS A O 1
ATOM 1752 N N . ALA A 1 245 ? 5.476 -12.399 -16.188 1.00 96.62 245 ALA A N 1
ATOM 1753 C CA . ALA A 1 245 ? 5.119 -13.084 -14.954 1.00 96.62 245 ALA A CA 1
ATOM 1754 C C . ALA A 1 245 ? 6.364 -13.659 -14.257 1.00 96.62 245 ALA A C 1
ATOM 1756 O O . ALA A 1 245 ? 7.168 -14.372 -14.860 1.00 96.62 245 ALA A O 1
ATOM 1757 N N . GLU A 1 246 ? 6.484 -13.408 -12.959 1.00 94.81 246 GLU A N 1
ATOM 1758 C CA . GLU A 1 246 ? 7.504 -13.979 -12.084 1.00 94.81 246 GLU A CA 1
ATOM 1759 C C . GLU A 1 246 ? 6.869 -15.065 -11.199 1.00 94.81 246 GLU A C 1
ATOM 1761 O O . GLU A 1 246 ? 6.082 -14.743 -10.303 1.00 94.81 246 GLU A O 1
ATOM 1766 N N . PRO A 1 247 ? 7.161 -16.360 -11.425 1.00 95.31 247 PRO A N 1
ATOM 1767 C CA . PRO A 1 247 ? 6.689 -17.416 -10.541 1.00 95.31 247 PRO A CA 1
ATOM 1768 C C . PRO A 1 247 ? 7.454 -17.382 -9.211 1.00 95.31 247 PRO A C 1
ATOM 1770 O O . PRO A 1 247 ? 8.682 -17.455 -9.193 1.00 95.31 247 PRO A O 1
ATOM 1773 N N . ALA A 1 248 ? 6.725 -17.352 -8.099 1.00 94.25 248 ALA A N 1
ATOM 1774 C CA . ALA A 1 248 ? 7.290 -17.340 -6.752 1.00 94.25 248 ALA A CA 1
ATOM 1775 C C . ALA A 1 248 ? 6.494 -18.242 -5.794 1.00 94.25 248 ALA A C 1
ATOM 1777 O O . ALA A 1 248 ? 5.475 -18.839 -6.159 1.00 94.25 248 ALA A O 1
ATOM 1778 N N . VAL A 1 249 ? 6.977 -18.360 -4.557 1.00 92.44 249 VAL A N 1
ATOM 1779 C CA . VAL A 1 249 ? 6.278 -19.034 -3.458 1.00 92.44 249 VAL A CA 1
ATOM 1780 C C . VAL A 1 249 ? 6.171 -18.048 -2.302 1.00 92.44 249 VAL A C 1
ATOM 1782 O O . VAL A 1 249 ? 7.196 -17.566 -1.822 1.00 92.44 249 VAL A O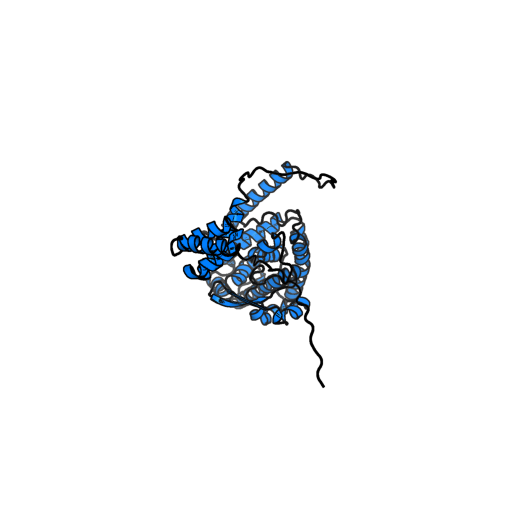 1
ATOM 1785 N N . ASN A 1 250 ? 4.946 -17.742 -1.876 1.00 87.25 250 ASN A N 1
ATOM 1786 C CA . ASN A 1 250 ? 4.709 -16.786 -0.794 1.00 87.25 250 ASN A CA 1
ATOM 1787 C C . ASN A 1 250 ? 5.038 -17.386 0.590 1.00 87.25 250 ASN A C 1
ATOM 1789 O O . ASN A 1 250 ? 5.380 -18.564 0.736 1.00 87.25 250 ASN A O 1
ATOM 1793 N N . GLU A 1 251 ? 4.897 -16.581 1.639 1.00 81.69 251 GLU A N 1
ATOM 1794 C CA . GLU A 1 251 ? 5.126 -16.962 3.035 1.00 81.69 251 GLU A CA 1
ATOM 1795 C C . GLU A 1 251 ? 4.194 -18.072 3.549 1.00 81.69 251 GLU A C 1
ATOM 1797 O O . GLU A 1 251 ? 4.472 -18.683 4.583 1.00 81.69 251 GLU A O 1
ATOM 1802 N N . LEU A 1 252 ? 3.108 -18.358 2.825 1.00 83.38 252 LEU A N 1
ATOM 1803 C CA . LEU A 1 252 ? 2.169 -19.444 3.106 1.00 83.38 252 LEU A CA 1
ATOM 1804 C C . LEU A 1 252 ? 2.528 -20.746 2.369 1.00 83.38 252 LEU A C 1
ATOM 1806 O O . LEU A 1 252 ? 1.867 -21.765 2.569 1.00 83.38 252 LEU A O 1
ATOM 1810 N N . GLY A 1 253 ? 3.584 -20.743 1.549 1.00 89.19 253 GLY A N 1
ATOM 1811 C CA . GLY A 1 253 ? 3.978 -21.891 0.732 1.00 89.19 253 GLY A CA 1
ATOM 1812 C C . GLY A 1 253 ? 3.130 -22.065 -0.531 1.00 89.19 253 GLY A C 1
ATOM 1813 O O . GLY A 1 253 ? 3.171 -23.128 -1.151 1.00 89.19 253 GLY A O 1
ATOM 1814 N N . GLU A 1 254 ? 2.355 -21.052 -0.913 1.00 91.62 254 GLU A N 1
ATOM 1815 C CA . GLU A 1 254 ? 1.490 -21.076 -2.089 1.00 91.62 254 GLU A CA 1
ATOM 1816 C C . GLU A 1 254 ? 2.257 -20.594 -3.321 1.00 91.62 254 GLU A C 1
ATOM 1818 O O . GLU A 1 254 ? 3.017 -19.626 -3.260 1.00 91.62 254 GLU A O 1
ATOM 1823 N N . SER A 1 255 ? 2.047 -21.256 -4.461 1.00 94.75 255 SER A N 1
ATOM 1824 C CA . SER A 1 255 ? 2.588 -20.786 -5.738 1.00 94.75 255 SER A CA 1
ATOM 1825 C C . SER A 1 255 ? 1.857 -19.530 -6.190 1.00 94.75 255 SER A C 1
ATOM 1827 O O . SER A 1 255 ? 0.632 -19.537 -6.349 1.00 94.75 255 SER A O 1
ATOM 1829 N N . VAL A 1 256 ? 2.621 -18.471 -6.442 1.00 95.56 256 VAL A N 1
ATOM 1830 C CA . VAL A 1 256 ? 2.102 -17.174 -6.865 1.00 95.56 256 VAL A CA 1
ATOM 1831 C C . VAL A 1 256 ? 2.788 -16.661 -8.135 1.00 95.56 256 VAL A C 1
ATOM 1833 O O . VAL A 1 256 ? 3.803 -17.215 -8.559 1.00 95.56 256 VAL A O 1
ATOM 1836 N N . GLN A 1 257 ? 2.199 -15.652 -8.782 1.00 96.44 257 GLN A N 1
ATOM 1837 C CA . GLN A 1 257 ? 2.716 -15.030 -9.997 1.00 96.44 257 GLN A CA 1
ATOM 1838 C C . GLN A 1 257 ? 2.701 -13.507 -9.842 1.00 96.44 257 GLN A C 1
ATOM 1840 O O . GLN A 1 257 ? 1.665 -12.851 -9.998 1.00 96.44 257 GLN A O 1
ATOM 1845 N N . ALA A 1 258 ? 3.875 -12.954 -9.553 1.00 95.56 258 ALA A N 1
ATOM 1846 C CA . ALA A 1 258 ? 4.071 -11.515 -9.519 1.00 95.56 258 ALA A CA 1
ATOM 1847 C C . ALA A 1 258 ? 4.241 -10.966 -10.942 1.00 95.56 258 ALA A C 1
ATOM 1849 O O . ALA A 1 258 ? 4.496 -11.719 -11.884 1.00 95.56 258 ALA A O 1
ATOM 1850 N N . LEU A 1 259 ? 4.107 -9.651 -11.103 1.00 97.25 259 LEU A N 1
ATOM 1851 C CA . LEU A 1 259 ? 4.437 -8.962 -12.350 1.00 97.25 259 LEU A CA 1
ATOM 1852 C C . LEU A 1 259 ? 5.834 -8.342 -12.239 1.00 97.25 259 LEU A C 1
ATOM 1854 O O . LEU A 1 259 ? 6.043 -7.458 -11.415 1.00 97.25 259 LEU A O 1
ATOM 1858 N N . ASN A 1 260 ? 6.762 -8.740 -13.105 1.00 96.62 260 ASN A N 1
ATOM 1859 C CA . ASN A 1 260 ? 7.981 -7.974 -13.346 1.00 96.62 260 ASN A CA 1
ATOM 1860 C C . ASN A 1 260 ? 7.624 -6.710 -14.130 1.00 96.62 260 ASN A C 1
ATOM 1862 O O . ASN A 1 260 ? 7.032 -6.796 -15.208 1.00 96.62 260 ASN A O 1
ATOM 1866 N N . VAL A 1 261 ? 7.994 -5.540 -13.620 1.00 95.62 261 VAL A N 1
ATOM 1867 C CA . VAL A 1 261 ? 7.674 -4.253 -14.259 1.00 95.62 261 VAL A CA 1
ATOM 1868 C C . VAL A 1 261 ? 8.887 -3.679 -14.974 1.00 95.62 261 VAL A C 1
ATOM 1870 O O . VAL A 1 261 ? 10.025 -3.929 -14.588 1.00 95.62 261 VAL A O 1
ATOM 1873 N N . ARG A 1 262 ? 8.654 -2.893 -16.025 1.00 94.94 262 ARG A N 1
ATOM 1874 C CA . ARG A 1 262 ? 9.725 -2.300 -16.839 1.00 94.94 262 ARG A CA 1
ATOM 1875 C C . ARG A 1 262 ? 10.594 -1.314 -16.058 1.00 94.94 262 ARG A C 1
ATOM 1877 O O . ARG A 1 262 ? 11.804 -1.276 -16.253 1.00 94.94 262 ARG A O 1
ATOM 1884 N N . ASP A 1 263 ? 9.957 -0.493 -15.234 1.00 93.75 263 ASP A N 1
ATOM 1885 C CA . ASP A 1 263 ? 10.551 0.665 -14.580 1.00 93.75 263 ASP A CA 1
ATOM 1886 C C . ASP A 1 263 ? 9.808 1.000 -13.275 1.00 93.75 263 ASP A C 1
ATOM 1888 O O . ASP A 1 263 ? 8.771 0.412 -12.947 1.00 93.75 263 ASP A O 1
ATOM 1892 N N . LEU A 1 264 ? 10.376 1.927 -12.501 1.00 93.00 264 LEU A N 1
ATOM 1893 C CA . LEU A 1 264 ? 9.823 2.341 -11.215 1.00 93.00 264 LEU A CA 1
ATOM 1894 C C . LEU A 1 264 ? 8.424 2.970 -11.341 1.00 93.00 264 LEU A C 1
ATOM 1896 O O . LEU A 1 264 ? 7.554 2.541 -10.586 1.00 93.00 264 LEU A O 1
ATOM 1900 N N . PRO A 1 265 ? 8.141 3.895 -12.283 1.00 95.50 265 PRO A N 1
ATOM 1901 C CA . PRO A 1 265 ? 6.789 4.428 -12.465 1.00 95.50 265 PRO A CA 1
ATOM 1902 C C . PRO A 1 265 ? 5.718 3.349 -12.677 1.00 95.50 265 PRO A C 1
ATOM 1904 O O . PRO A 1 265 ? 4.681 3.374 -12.013 1.00 95.50 265 PRO A O 1
ATOM 1907 N N . MET A 1 266 ? 5.984 2.351 -13.528 1.00 97.38 266 MET A N 1
ATOM 1908 C CA . MET A 1 266 ? 5.070 1.220 -13.716 1.00 97.38 266 MET A CA 1
ATOM 1909 C C . MET A 1 266 ? 4.940 0.370 -12.444 1.00 97.38 266 MET A C 1
ATOM 1911 O O . MET A 1 266 ? 3.854 -0.121 -12.142 1.00 97.38 266 MET A O 1
ATOM 1915 N N . GLY A 1 267 ? 6.018 0.219 -11.670 1.00 96.81 267 GLY A N 1
ATOM 1916 C CA . GLY A 1 267 ? 5.984 -0.442 -10.364 1.00 96.81 267 GLY A CA 1
ATOM 1917 C C . GLY A 1 267 ? 5.106 0.274 -9.339 1.00 96.81 267 GLY A C 1
ATOM 1918 O O . GLY A 1 267 ? 4.341 -0.377 -8.623 1.00 96.81 267 GLY A O 1
ATOM 1919 N N . VAL A 1 268 ? 5.169 1.609 -9.299 1.00 97.38 268 VAL A N 1
ATOM 1920 C CA . VAL A 1 268 ? 4.288 2.440 -8.466 1.00 97.38 268 VAL A CA 1
ATOM 1921 C C . VAL A 1 268 ? 2.838 2.238 -8.880 1.00 97.38 268 VAL A C 1
ATOM 1923 O O . VAL A 1 268 ? 1.998 1.965 -8.022 1.00 97.38 268 VAL A O 1
ATOM 1926 N N . GLU A 1 269 ? 2.544 2.297 -10.182 1.00 98.50 269 GLU A N 1
ATOM 1927 C CA . GLU A 1 269 ? 1.195 2.055 -10.693 1.00 98.50 269 GLU A CA 1
ATOM 1928 C C . GLU A 1 269 ? 0.697 0.646 -10.331 1.00 98.50 269 GLU A C 1
ATOM 1930 O O . GLU A 1 269 ? -0.398 0.499 -9.787 1.00 98.50 269 GLU A O 1
ATOM 1935 N N . ALA A 1 270 ? 1.506 -0.391 -10.567 1.00 98.38 270 ALA A N 1
ATOM 1936 C CA . ALA A 1 270 ? 1.143 -1.781 -10.307 1.00 98.38 270 ALA A CA 1
ATOM 1937 C C . ALA A 1 270 ? 0.806 -2.038 -8.826 1.00 98.38 270 ALA A C 1
ATOM 1939 O O . ALA A 1 270 ? -0.185 -2.704 -8.511 1.00 98.38 270 ALA A O 1
ATOM 1940 N N . ASN A 1 271 ? 1.580 -1.462 -7.903 1.00 98.25 271 ASN A N 1
ATOM 1941 C CA . ASN A 1 271 ? 1.277 -1.512 -6.472 1.00 98.25 271 ASN A CA 1
ATOM 1942 C C . ASN A 1 271 ? -0.008 -0.723 -6.140 1.00 98.25 271 ASN A C 1
ATOM 1944 O O . ASN A 1 271 ? -0.887 -1.209 -5.418 1.00 98.25 271 ASN A O 1
ATOM 1948 N N . ALA A 1 272 ? -0.162 0.468 -6.722 1.00 98.56 272 ALA A N 1
ATOM 1949 C CA . ALA A 1 272 ? -1.299 1.346 -6.483 1.00 98.56 272 ALA A CA 1
ATOM 1950 C C . ALA A 1 272 ? -2.631 0.744 -6.965 1.00 98.56 272 ALA A C 1
ATOM 1952 O O . ALA A 1 272 ? -3.640 0.861 -6.267 1.00 98.56 272 ALA A O 1
ATOM 1953 N N . VAL A 1 273 ? -2.661 0.031 -8.098 1.00 98.69 273 VAL A N 1
ATOM 1954 C CA . VAL A 1 273 ? -3.886 -0.644 -8.572 1.00 98.69 273 VAL A CA 1
ATOM 1955 C C . VAL A 1 273 ? -4.291 -1.807 -7.665 1.00 98.69 273 VAL A C 1
ATOM 1957 O O . VAL A 1 273 ? -5.485 -2.019 -7.439 1.00 98.69 273 VAL A O 1
ATOM 1960 N N . MET A 1 274 ? -3.330 -2.523 -7.065 1.00 98.38 274 MET A N 1
ATOM 1961 C CA . MET A 1 274 ? -3.630 -3.538 -6.048 1.00 98.38 274 MET A CA 1
ATOM 1962 C C . MET A 1 274 ? -4.226 -2.907 -4.783 1.00 98.38 274 MET A C 1
ATOM 1964 O O . MET A 1 274 ? -5.170 -3.459 -4.202 1.00 98.38 274 MET A O 1
ATOM 1968 N N . PHE A 1 275 ? -3.721 -1.735 -4.385 1.00 98.44 275 PHE A N 1
ATOM 1969 C CA . PHE A 1 275 ? -4.269 -0.945 -3.282 1.00 98.44 275 PHE A CA 1
ATOM 1970 C C . PHE A 1 275 ? -5.688 -0.447 -3.584 1.00 98.44 275 PHE A C 1
ATOM 1972 O O . PHE A 1 275 ? -6.588 -0.581 -2.750 1.00 98.44 275 PHE A O 1
ATOM 1979 N N . ALA A 1 276 ? -5.927 0.036 -4.803 1.00 98.62 276 ALA A N 1
ATOM 1980 C CA . ALA A 1 276 ? -7.238 0.487 -5.251 1.00 98.62 276 ALA A CA 1
ATOM 1981 C C . ALA A 1 276 ? -8.280 -0.641 -5.261 1.00 98.62 276 ALA A C 1
ATOM 1983 O O . ALA A 1 276 ? -9.382 -0.465 -4.737 1.00 98.62 276 ALA A O 1
ATOM 1984 N N . ALA A 1 277 ? -7.913 -1.832 -5.741 1.00 98.44 277 ALA A N 1
ATOM 1985 C CA . ALA A 1 277 ? -8.783 -3.005 -5.688 1.00 98.44 277 ALA A CA 1
ATOM 1986 C C . ALA A 1 277 ? -9.110 -3.430 -4.243 1.00 98.44 277 ALA A C 1
ATOM 1988 O O . ALA A 1 277 ? -10.248 -3.797 -3.941 1.00 98.44 277 ALA A O 1
ATOM 1989 N N . ALA A 1 278 ? -8.155 -3.334 -3.309 1.00 98.38 278 ALA A N 1
ATOM 1990 C CA . ALA A 1 278 ? -8.429 -3.580 -1.890 1.00 98.38 278 ALA A CA 1
ATOM 1991 C C . ALA A 1 278 ? -9.434 -2.565 -1.308 1.00 98.38 278 ALA A C 1
ATOM 1993 O O . ALA A 1 278 ? -10.323 -2.948 -0.538 1.00 98.38 278 ALA A O 1
ATOM 1994 N N . ARG A 1 279 ? -9.343 -1.288 -1.709 1.00 98.31 279 ARG A N 1
ATOM 1995 C CA . ARG A 1 279 ? -10.293 -0.236 -1.310 1.00 98.31 279 ARG A CA 1
ATOM 1996 C C . ARG A 1 279 ? -11.689 -0.491 -1.877 1.00 98.31 279 ARG A C 1
ATOM 1998 O O . ARG A 1 279 ? -12.672 -0.350 -1.150 1.00 98.31 279 ARG A O 1
ATOM 2005 N N . GLU A 1 280 ? -11.774 -0.929 -3.130 1.00 97.88 280 GLU A N 1
ATOM 2006 C CA . GLU A 1 280 ? -13.034 -1.297 -3.784 1.00 97.88 280 GLU A CA 1
ATOM 2007 C C . GLU A 1 280 ? -13.741 -2.450 -3.058 1.00 97.88 280 GLU A C 1
ATOM 2009 O O . GLU A 1 280 ? -14.944 -2.374 -2.779 1.00 97.88 280 GLU A O 1
ATOM 2014 N N . ARG A 1 281 ? -12.997 -3.505 -2.698 1.00 97.69 281 ARG A N 1
ATOM 2015 C CA . ARG A 1 281 ? -13.531 -4.640 -1.926 1.00 97.69 281 ARG A CA 1
ATOM 2016 C C . ARG A 1 281 ? -14.087 -4.178 -0.580 1.00 97.69 281 ARG A C 1
ATOM 2018 O O . ARG A 1 281 ? -15.218 -4.522 -0.237 1.00 97.69 281 ARG A O 1
ATOM 2025 N N . PHE A 1 282 ? -13.348 -3.329 0.140 1.00 98.00 282 PHE A N 1
ATOM 2026 C CA . PHE A 1 282 ? -13.842 -2.735 1.381 1.00 98.00 282 PHE A CA 1
ATOM 2027 C C . PHE A 1 282 ? -15.119 -1.906 1.168 1.00 98.00 282 PHE A C 1
ATOM 2029 O O . PHE A 1 282 ? -16.089 -2.100 1.902 1.00 98.00 282 PHE A O 1
ATOM 2036 N N . SER A 1 283 ? -15.154 -1.021 0.164 1.00 97.25 283 SER A N 1
ATOM 2037 C CA . SER A 1 283 ? -16.344 -0.221 -0.173 1.00 97.25 283 SER A CA 1
ATOM 2038 C C . SER A 1 283 ? -17.559 -1.120 -0.429 1.00 97.25 283 SER A C 1
ATOM 2040 O O . SER A 1 283 ? -18.646 -0.908 0.118 1.00 97.25 283 SER A O 1
ATOM 2042 N N . THR A 1 284 ? -17.361 -2.194 -1.194 1.00 96.56 284 THR A N 1
ATOM 2043 C CA . THR A 1 284 ? -18.397 -3.178 -1.524 1.00 96.56 284 THR A CA 1
ATOM 2044 C C . THR A 1 284 ? -18.914 -3.915 -0.290 1.00 96.56 284 THR A C 1
ATOM 2046 O O . THR A 1 284 ? -20.127 -3.953 -0.066 1.00 96.56 284 THR A O 1
ATOM 2049 N N . ASP A 1 285 ? -18.025 -4.428 0.559 1.00 97.38 285 ASP A N 1
ATOM 2050 C CA . ASP A 1 285 ? -18.417 -5.121 1.788 1.00 97.38 285 ASP A CA 1
ATOM 2051 C C . ASP A 1 285 ? -19.071 -4.180 2.811 1.00 97.38 285 ASP A C 1
ATOM 2053 O O . ASP A 1 285 ? -20.034 -4.565 3.479 1.00 97.38 285 ASP A O 1
ATOM 2057 N N . ALA A 1 286 ? -18.625 -2.925 2.907 1.00 96.12 286 ALA A N 1
ATOM 2058 C CA . ALA A 1 286 ? -19.252 -1.922 3.761 1.00 96.12 286 ALA A CA 1
ATOM 2059 C C . ALA A 1 286 ? -20.669 -1.567 3.288 1.00 96.12 286 ALA A C 1
ATOM 2061 O O . ALA A 1 286 ? -21.587 -1.515 4.113 1.00 96.12 286 ALA A O 1
ATOM 2062 N N . ARG A 1 287 ? -20.880 -1.411 1.971 1.00 95.19 287 ARG A N 1
ATOM 2063 C CA . ARG A 1 287 ? -22.221 -1.248 1.379 1.00 95.19 287 ARG A CA 1
ATOM 2064 C C . ARG A 1 287 ? -23.110 -2.452 1.690 1.00 95.19 287 ARG A C 1
ATOM 2066 O O . ARG A 1 287 ? -24.236 -2.268 2.156 1.00 95.19 287 ARG A O 1
ATOM 2073 N N . ALA A 1 288 ? -22.601 -3.672 1.508 1.00 95.19 288 ALA A N 1
ATOM 2074 C CA . ALA A 1 288 ? -23.335 -4.903 1.807 1.00 95.19 288 ALA A CA 1
ATOM 2075 C C . ALA A 1 288 ? -23.712 -5.014 3.296 1.00 95.19 288 ALA A C 1
ATOM 2077 O O . ALA A 1 288 ? -24.825 -5.418 3.633 1.00 95.19 288 ALA A O 1
ATOM 2078 N N . ALA A 1 289 ? -22.821 -4.578 4.190 1.00 92.81 289 ALA A N 1
ATOM 2079 C CA . ALA A 1 289 ? -23.058 -4.514 5.630 1.00 92.81 289 ALA A CA 1
ATOM 2080 C C . ALA A 1 289 ? -23.909 -3.301 6.070 1.00 92.81 289 ALA A C 1
ATOM 2082 O O . ALA A 1 289 ? -24.144 -3.126 7.266 1.00 92.81 289 ALA A O 1
ATOM 2083 N N . LYS A 1 290 ? -24.386 -2.467 5.129 1.00 93.00 290 LYS A N 1
ATOM 2084 C CA . LYS A 1 290 ? -25.137 -1.220 5.377 1.00 93.00 290 LYS A CA 1
ATOM 2085 C C . LYS A 1 290 ? -24.394 -0.238 6.289 1.00 93.00 290 LYS A C 1
ATOM 2087 O O . LYS A 1 290 ? -25.009 0.516 7.043 1.00 93.00 290 LYS A O 1
ATOM 2092 N N . VAL A 1 291 ? -23.068 -0.238 6.212 1.00 87.00 291 VAL A N 1
ATOM 2093 C CA . VAL A 1 291 ? -22.217 0.682 6.959 1.00 87.00 291 VAL A CA 1
ATOM 2094 C C . VAL A 1 291 ? -21.905 1.892 6.074 1.00 87.00 291 VAL A C 1
ATOM 2096 O O . VAL A 1 291 ? -21.518 1.711 4.919 1.00 87.00 291 VAL A O 1
ATOM 2099 N N . PRO A 1 292 ? -22.072 3.137 6.559 1.00 85.31 292 PRO A N 1
ATOM 2100 C CA . PRO A 1 292 ? -21.934 4.327 5.722 1.00 85.31 292 PRO A CA 1
ATOM 2101 C C . PRO A 1 292 ? -20.459 4.673 5.454 1.00 85.31 292 PRO A C 1
ATOM 2103 O O . PRO A 1 292 ? -19.938 5.645 6.000 1.00 85.31 292 PRO A O 1
ATOM 2106 N N . ALA A 1 293 ? -19.790 3.900 4.592 1.00 88.06 293 ALA A N 1
ATOM 2107 C CA . ALA A 1 293 ? -18.384 4.105 4.229 1.00 88.06 293 ALA A CA 1
ATOM 2108 C C . ALA A 1 293 ? -18.113 5.495 3.624 1.00 88.06 293 ALA A C 1
ATOM 2110 O O . ALA A 1 293 ? -17.071 6.087 3.871 1.00 88.06 293 ALA A O 1
ATOM 2111 N N . ALA A 1 294 ? -19.096 6.077 2.930 1.00 87.38 294 ALA A N 1
ATOM 2112 C CA . ALA A 1 294 ? -19.017 7.433 2.379 1.00 87.38 294 ALA A CA 1
ATOM 2113 C C . ALA A 1 294 ? -18.804 8.543 3.430 1.00 87.38 294 ALA A C 1
ATOM 2115 O O . ALA A 1 294 ? -18.484 9.670 3.073 1.00 87.38 294 ALA A O 1
ATOM 2116 N N . LYS A 1 295 ? -19.006 8.252 4.723 1.00 89.69 295 LYS A N 1
ATOM 2117 C CA . LYS A 1 295 ? -18.792 9.201 5.830 1.00 89.69 295 LYS A CA 1
ATOM 2118 C C . LYS A 1 295 ? -17.464 8.986 6.557 1.00 89.69 295 LYS A C 1
ATOM 2120 O O . LYS A 1 295 ? -17.234 9.602 7.597 1.00 89.69 295 LYS A O 1
ATOM 2125 N N . LEU A 1 296 ? -16.637 8.059 6.082 1.00 94.06 296 LEU A N 1
ATOM 2126 C CA . LEU A 1 296 ? -15.342 7.783 6.682 1.00 94.06 296 LEU A CA 1
ATOM 2127 C C . LEU A 1 296 ? -14.355 8.895 6.343 1.00 94.06 296 LEU A C 1
ATOM 2129 O O . LEU A 1 296 ? -14.357 9.433 5.240 1.00 94.06 296 LEU A O 1
ATOM 2133 N N . THR A 1 297 ? -13.508 9.218 7.314 1.00 95.31 297 THR A N 1
ATOM 2134 C CA . THR A 1 297 ? -12.340 10.070 7.097 1.00 95.31 297 THR A CA 1
ATOM 2135 C C . THR A 1 297 ? -11.324 9.346 6.214 1.00 95.31 297 THR A C 1
ATOM 2137 O O . THR A 1 297 ? -11.343 8.116 6.124 1.00 95.31 297 THR A O 1
ATOM 2140 N N . GLU A 1 298 ? -10.394 10.085 5.611 1.00 94.50 298 GLU A N 1
ATOM 2141 C CA . GLU A 1 298 ? -9.265 9.504 4.865 1.00 94.50 298 GLU A CA 1
ATOM 2142 C C . GLU A 1 298 ? -8.486 8.494 5.715 1.00 94.50 298 GLU A C 1
ATOM 2144 O O . GLU A 1 298 ? -8.249 7.372 5.287 1.00 94.50 298 GLU A O 1
ATOM 2149 N N . GLU A 1 299 ? -8.218 8.835 6.980 1.00 95.50 299 GLU A N 1
ATOM 2150 C CA . GLU A 1 299 ? -7.566 7.949 7.955 1.00 95.50 299 GLU A CA 1
ATOM 2151 C C . GLU A 1 299 ? -8.277 6.591 8.082 1.00 95.50 299 GLU A C 1
ATOM 2153 O O . GLU A 1 299 ? -7.646 5.533 8.130 1.00 95.50 299 GLU A O 1
ATOM 2158 N N . ALA A 1 300 ? -9.611 6.605 8.110 1.00 96.88 300 ALA A N 1
ATOM 2159 C CA . ALA A 1 300 ? -10.409 5.394 8.208 1.00 96.88 300 ALA A CA 1
ATOM 2160 C C . ALA A 1 300 ? -10.408 4.595 6.896 1.00 96.88 300 ALA A C 1
ATOM 2162 O O . ALA A 1 300 ? -10.333 3.364 6.939 1.00 96.88 300 ALA A O 1
ATOM 2163 N N . TRP A 1 301 ? -10.463 5.271 5.743 1.00 97.62 301 TRP A N 1
ATOM 2164 C CA . TRP A 1 301 ? -10.320 4.633 4.433 1.00 97.62 301 TRP A CA 1
ATOM 2165 C C . TRP A 1 301 ? -8.951 3.975 4.276 1.00 97.62 301 TRP A C 1
ATOM 2167 O O . TRP A 1 301 ? -8.886 2.809 3.881 1.00 97.62 301 TRP A O 1
ATOM 2177 N N . PHE A 1 302 ? -7.871 4.664 4.642 1.00 97.88 302 PHE A N 1
ATOM 2178 C CA . PHE A 1 302 ? -6.517 4.127 4.592 1.00 97.88 302 PHE A CA 1
ATOM 2179 C C . PHE A 1 302 ? -6.350 2.911 5.509 1.00 97.88 302 PHE A C 1
ATOM 2181 O O . PHE A 1 302 ? -5.883 1.858 5.063 1.00 97.88 302 PHE A O 1
ATOM 2188 N N . PHE A 1 303 ? -6.819 3.008 6.760 1.00 98.19 303 PHE A N 1
ATOM 2189 C CA . PHE A 1 303 ? -6.796 1.894 7.709 1.00 98.19 303 PHE A CA 1
ATOM 2190 C C . PHE A 1 303 ? -7.492 0.653 7.135 1.00 98.19 303 PHE A C 1
ATOM 2192 O O . PHE A 1 303 ? -6.909 -0.432 7.110 1.00 98.19 303 PHE A O 1
ATOM 2199 N N . TRP A 1 304 ? -8.731 0.795 6.654 1.00 98.25 304 TRP A N 1
ATOM 2200 C CA . TRP A 1 304 ? -9.492 -0.343 6.136 1.00 98.25 304 TRP A CA 1
ATOM 2201 C C . TRP A 1 304 ? -8.922 -0.893 4.837 1.00 98.25 304 TRP A C 1
ATOM 2203 O O . TRP A 1 304 ? -8.840 -2.111 4.693 1.00 98.25 304 TRP A O 1
ATOM 2213 N N . THR A 1 305 ? -8.457 -0.029 3.936 1.00 98.44 305 THR A N 1
ATOM 2214 C CA . THR A 1 305 ? -7.779 -0.472 2.711 1.00 98.44 305 THR A CA 1
ATOM 2215 C C . THR A 1 305 ? -6.559 -1.320 3.061 1.00 98.44 305 THR A C 1
ATOM 2217 O O . THR A 1 305 ? -6.401 -2.414 2.532 1.00 98.44 305 THR A O 1
ATOM 2220 N N . THR A 1 306 ? -5.767 -0.887 4.046 1.00 98.00 306 THR A N 1
ATOM 2221 C CA . THR A 1 306 ? -4.589 -1.623 4.523 1.00 98.00 306 THR A CA 1
ATOM 2222 C C . THR A 1 306 ? -4.947 -2.990 5.111 1.00 98.00 306 THR A C 1
ATOM 2224 O O . THR A 1 306 ? -4.224 -3.960 4.874 1.00 98.00 306 THR A O 1
ATOM 2227 N N . VAL A 1 307 ? -6.058 -3.096 5.855 1.00 98.12 307 VAL A N 1
ATOM 2228 C CA . VAL A 1 307 ? -6.559 -4.388 6.358 1.00 98.12 307 VAL A CA 1
ATOM 2229 C C . VAL A 1 307 ? -6.878 -5.330 5.193 1.00 98.12 307 VAL A C 1
ATOM 2231 O O . VAL A 1 307 ? -6.444 -6.479 5.219 1.00 98.12 307 VAL A O 1
ATOM 2234 N N . TYR A 1 308 ? -7.624 -4.862 4.188 1.00 97.94 308 TYR A N 1
ATOM 2235 C CA . TYR A 1 308 ? -8.025 -5.686 3.039 1.00 97.94 308 TYR A CA 1
ATOM 2236 C C . TYR A 1 308 ? -6.847 -6.038 2.130 1.00 97.94 308 TYR A C 1
ATOM 2238 O O . TYR A 1 308 ? -6.831 -7.131 1.568 1.00 97.94 308 TYR A O 1
ATOM 2246 N N . TYR A 1 309 ? -5.871 -5.138 2.007 1.00 96.56 309 TYR A N 1
ATOM 2247 C CA . TYR A 1 309 ? -4.657 -5.358 1.230 1.00 96.56 309 TYR A CA 1
ATOM 2248 C C . TYR A 1 309 ? -3.782 -6.440 1.873 1.00 96.56 309 TYR A C 1
ATOM 2250 O O . TYR A 1 309 ? -3.527 -7.465 1.254 1.00 96.56 309 TYR A O 1
ATOM 2258 N N . ASN A 1 310 ? -3.394 -6.255 3.141 1.00 93.44 310 ASN A N 1
ATOM 2259 C CA . ASN A 1 310 ? -2.395 -7.108 3.797 1.00 93.44 310 ASN A CA 1
ATOM 2260 C C . ASN A 1 310 ? -2.960 -8.419 4.347 1.00 93.44 310 ASN A C 1
ATOM 2262 O O . ASN A 1 310 ? -2.269 -9.427 4.378 1.00 93.44 310 ASN A O 1
ATOM 2266 N N . ALA A 1 311 ? -4.193 -8.409 4.858 1.00 93.44 311 ALA A N 1
ATOM 2267 C CA . ALA A 1 311 ? -4.788 -9.597 5.474 1.00 93.44 311 ALA A CA 1
ATOM 2268 C C . ALA A 1 311 ? -5.766 -10.331 4.540 1.00 93.44 311 ALA A C 1
ATOM 2270 O O . ALA A 1 311 ? -6.360 -11.341 4.934 1.00 93.44 311 ALA A O 1
ATOM 2271 N N . GLY A 1 312 ? -5.960 -9.803 3.328 1.00 93.06 312 GLY A N 1
ATOM 2272 C CA . GLY A 1 312 ? -6.909 -10.299 2.342 1.00 93.06 312 GLY A CA 1
ATOM 2273 C C . GLY A 1 312 ? -8.372 -9.969 2.658 1.00 93.06 312 GLY A C 1
ATOM 2274 O O . GLY A 1 312 ? -8.752 -9.623 3.782 1.00 93.06 312 GLY A O 1
ATOM 2275 N N . GLU A 1 313 ? -9.225 -10.133 1.644 1.00 92.88 313 GLU A N 1
ATOM 2276 C CA . GLU A 1 313 ? -10.664 -9.841 1.713 1.00 92.88 313 GLU A CA 1
ATOM 2277 C C . GLU A 1 313 ? -11.368 -10.634 2.819 1.00 92.88 313 GLU A C 1
ATOM 2279 O O . GLU A 1 313 ? -12.123 -10.066 3.605 1.00 92.88 313 GLU A O 1
ATOM 2284 N N . GLY A 1 314 ? -11.073 -11.933 2.945 1.00 95.94 314 GLY A N 1
ATOM 2285 C CA . GLY A 1 314 ? -11.701 -12.791 3.952 1.00 95.94 314 GLY A CA 1
ATOM 2286 C C . GLY A 1 314 ? -11.480 -12.284 5.381 1.00 95.94 314 GLY A C 1
ATOM 2287 O O . GLY A 1 314 ? -12.424 -12.203 6.176 1.00 95.94 314 GLY A O 1
ATOM 2288 N N . THR A 1 315 ? -10.249 -11.876 5.707 1.00 96.31 315 THR A N 1
ATOM 2289 C CA . THR A 1 315 ? -9.945 -11.282 7.015 1.00 96.31 315 THR A CA 1
ATOM 2290 C C . THR A 1 315 ? -10.556 -9.892 7.141 1.00 96.31 315 THR A C 1
ATOM 2292 O O . THR A 1 315 ? -11.162 -9.599 8.174 1.00 96.31 315 THR A O 1
ATOM 2295 N N . GLY A 1 316 ? -10.452 -9.051 6.108 1.00 97.44 316 GLY A N 1
ATOM 2296 C CA . GLY A 1 316 ? -11.025 -7.704 6.100 1.00 97.44 316 GLY A CA 1
ATOM 2297 C C . GLY A 1 316 ? -12.525 -7.698 6.375 1.00 97.44 316 GLY A C 1
ATOM 2298 O O . GLY A 1 316 ? -12.981 -7.024 7.304 1.00 97.44 316 GLY A O 1
ATOM 2299 N N . LYS A 1 317 ? -13.276 -8.541 5.668 1.00 97.81 317 LYS A N 1
ATOM 2300 C CA . LYS A 1 317 ? -14.716 -8.733 5.854 1.00 97.81 317 LYS A CA 1
ATOM 2301 C C . LYS A 1 317 ? -15.054 -9.229 7.250 1.00 97.81 317 LYS A C 1
ATOM 2303 O O . LYS A 1 317 ? -15.938 -8.683 7.911 1.00 97.81 317 LYS A O 1
ATOM 2308 N N . LYS A 1 318 ? -14.322 -10.233 7.747 1.00 97.44 318 LYS A N 1
ATOM 2309 C CA . LYS A 1 318 ? -14.499 -10.754 9.111 1.00 97.44 318 LYS A CA 1
ATOM 2310 C C . LYS A 1 318 ? -14.288 -9.662 10.161 1.00 97.44 318 LYS A C 1
ATOM 2312 O O . LYS A 1 318 ? -15.067 -9.584 11.111 1.00 97.44 318 LYS A O 1
ATOM 2317 N N . MET A 1 319 ? -13.263 -8.823 10.005 1.00 97.12 319 MET A N 1
ATOM 2318 C CA . MET A 1 319 ? -13.000 -7.717 10.930 1.00 97.12 319 MET A CA 1
ATOM 2319 C C . MET A 1 319 ? -14.075 -6.637 10.839 1.00 97.12 319 MET A C 1
ATOM 2321 O O . MET A 1 319 ? -14.541 -6.176 11.879 1.00 97.12 319 MET A O 1
ATOM 2325 N N . LEU A 1 320 ? -14.517 -6.284 9.630 1.00 97.00 320 LEU A N 1
ATOM 2326 C CA . LEU A 1 320 ? -15.59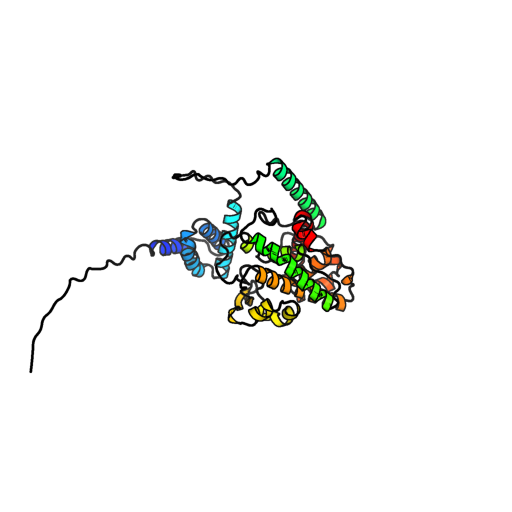7 -5.323 9.411 1.00 97.00 320 LEU A CA 1
ATOM 2327 C C . LEU A 1 320 ? -16.902 -5.777 10.073 1.00 97.00 320 LEU A C 1
ATOM 2329 O O . LEU A 1 320 ? -17.506 -5.011 10.817 1.00 97.00 320 LEU A O 1
ATOM 2333 N N . LEU A 1 321 ? -17.312 -7.030 9.865 1.00 96.00 321 LEU A N 1
ATOM 2334 C CA . LEU A 1 321 ? -18.535 -7.577 10.461 1.00 96.00 321 LEU A CA 1
ATOM 2335 C C . LEU A 1 321 ? -18.446 -7.682 11.987 1.00 96.00 321 LEU A C 1
ATOM 2337 O O . LEU A 1 321 ? -19.438 -7.473 12.681 1.00 96.00 321 LEU A O 1
ATOM 2341 N N . LYS A 1 322 ? -17.263 -8.007 12.519 1.00 96.25 322 LYS A N 1
ATOM 2342 C CA . LYS A 1 322 ? -17.059 -8.180 13.961 1.00 96.25 322 LYS A CA 1
ATOM 2343 C C . LYS A 1 322 ? -16.968 -6.855 14.715 1.00 96.25 322 LYS A C 1
ATOM 2345 O O . LYS A 1 322 ? -17.464 -6.762 15.834 1.00 96.25 322 LYS A O 1
ATOM 2350 N N . HIS A 1 323 ? -16.273 -5.872 14.153 1.00 95.25 323 HIS A N 1
ATOM 2351 C CA . HIS A 1 323 ? -15.894 -4.650 14.865 1.00 95.25 323 HIS A CA 1
ATOM 2352 C C . HIS A 1 323 ? -16.598 -3.391 14.343 1.00 95.25 323 HIS A C 1
ATOM 2354 O O . HIS A 1 323 ? -16.553 -2.359 15.011 1.00 95.25 323 HIS A O 1
ATOM 2360 N N . GLY A 1 324 ? -17.257 -3.466 13.183 1.00 94.81 324 GLY A N 1
ATOM 2361 C CA . GLY A 1 324 ? -17.807 -2.306 12.484 1.00 94.81 324 GLY A CA 1
ATOM 2362 C C . GLY A 1 324 ? -16.711 -1.374 11.965 1.00 94.81 324 GLY A C 1
ATOM 2363 O O . GLY A 1 324 ? -15.535 -1.547 12.273 1.00 94.81 324 GLY A O 1
ATOM 2364 N N . VAL A 1 325 ? -17.084 -0.346 11.195 1.00 94.62 325 VAL A N 1
ATOM 2365 C CA . VAL A 1 325 ? -16.101 0.594 10.619 1.00 94.62 325 VAL A CA 1
ATOM 2366 C C . VAL A 1 325 ? -15.292 1.351 11.660 1.00 94.62 325 VAL A C 1
ATOM 2368 O O . VAL A 1 325 ? -14.165 1.720 11.365 1.00 94.62 325 VAL A O 1
ATOM 2371 N N . ASP A 1 326 ? -15.796 1.522 12.882 1.00 95.19 326 ASP A N 1
ATOM 2372 C CA . ASP A 1 326 ? -15.086 2.214 13.963 1.00 95.19 326 ASP A CA 1
ATOM 2373 C C . ASP A 1 326 ? -13.876 1.441 14.509 1.00 95.19 326 ASP A C 1
ATOM 2375 O O . ASP A 1 326 ? -13.156 1.945 15.374 1.00 95.19 326 ASP A O 1
ATOM 2379 N N . TYR A 1 327 ? -13.586 0.246 13.982 1.00 95.38 327 TYR A N 1
ATOM 2380 C CA . TYR A 1 327 ? -12.411 -0.526 14.376 1.00 95.38 327 TYR A CA 1
ATOM 2381 C C . TYR A 1 327 ? -11.096 0.253 14.242 1.00 95.38 327 TYR A C 1
ATOM 2383 O O . TYR A 1 327 ? -10.186 0.051 15.053 1.00 95.38 327 TYR A O 1
ATOM 2391 N N . TRP A 1 328 ? -10.991 1.172 13.274 1.00 95.38 328 TRP A N 1
ATOM 2392 C CA . TRP A 1 328 ? -9.806 2.019 13.091 1.00 95.38 328 TRP A CA 1
ATOM 2393 C C . TRP A 1 328 ? -9.491 2.857 14.341 1.00 95.38 328 TRP A C 1
ATOM 2395 O O . TRP A 1 328 ? -8.324 2.972 14.707 1.00 95.38 328 TRP A O 1
ATOM 2405 N N . LYS A 1 329 ? -10.518 3.311 15.079 1.00 95.31 329 LYS A N 1
ATOM 2406 C CA . LYS A 1 329 ? -10.393 4.142 16.295 1.00 95.31 329 LYS A CA 1
ATOM 2407 C C . LYS A 1 329 ? -9.792 3.397 17.485 1.00 95.31 329 LYS A C 1
ATOM 2409 O O . LYS A 1 329 ? -9.360 4.010 18.459 1.00 95.31 329 LYS A O 1
ATOM 2414 N N . THR A 1 330 ? -9.803 2.067 17.448 1.00 93.50 330 THR A N 1
ATOM 2415 C CA . THR A 1 330 ? -9.270 1.251 18.542 1.00 93.50 330 THR A CA 1
ATOM 2416 C C . THR A 1 330 ? -7.747 1.229 18.454 1.00 93.50 330 THR A C 1
ATOM 2418 O O . THR A 1 330 ? -7.203 0.891 17.406 1.00 93.50 330 THR A O 1
ATOM 2421 N N . LYS A 1 331 ? -7.033 1.551 19.534 1.00 91.19 331 LYS A N 1
ATOM 2422 C CA . LYS A 1 331 ? -5.563 1.466 19.548 1.00 91.19 331 LYS A CA 1
ATOM 2423 C C . LYS A 1 331 ? -5.106 0.010 19.573 1.00 91.19 331 LYS A C 1
ATOM 2425 O O . LYS A 1 331 ? -5.747 -0.828 20.205 1.00 91.19 331 LYS A O 1
ATOM 2430 N N . TYR A 1 332 ? -3.983 -0.285 18.927 1.00 90.25 332 TYR A N 1
ATOM 2431 C CA . TYR A 1 332 ? -3.307 -1.566 19.121 1.00 90.25 332 TYR A CA 1
ATOM 2432 C C . TYR A 1 332 ? -2.384 -1.469 20.341 1.00 90.25 332 TYR A C 1
ATOM 2434 O O . TYR A 1 332 ? -1.536 -0.581 20.403 1.00 90.25 332 TYR A O 1
ATOM 2442 N N . THR A 1 333 ? -2.572 -2.359 21.317 1.00 87.50 333 THR A N 1
ATOM 2443 C CA . THR A 1 333 ? -1.835 -2.362 22.597 1.00 87.50 333 THR A CA 1
ATOM 2444 C C . THR A 1 333 ? -0.977 -3.613 22.797 1.00 87.50 333 THR A C 1
ATOM 2446 O O . THR A 1 333 ? -0.407 -3.794 23.869 1.00 87.50 333 THR A O 1
ATOM 2449 N N . GLY A 1 334 ? -0.943 -4.513 21.812 1.00 87.75 334 GLY A N 1
ATOM 2450 C CA . GLY A 1 334 ? -0.133 -5.729 21.866 1.00 87.75 334 GLY A CA 1
ATOM 2451 C C . GLY A 1 334 ? 1.331 -5.473 21.509 1.00 87.75 334 GLY A C 1
ATOM 2452 O O . GLY A 1 334 ? 1.697 -4.381 21.078 1.00 87.75 334 GLY A O 1
ATOM 2453 N N . ALA A 1 335 ? 2.152 -6.515 21.643 1.00 89.75 335 ALA A N 1
ATOM 2454 C CA . ALA A 1 335 ? 3.488 -6.539 21.052 1.00 89.75 335 ALA A CA 1
ATOM 2455 C C . ALA A 1 335 ? 3.407 -6.476 19.519 1.00 89.75 335 ALA A C 1
ATOM 2457 O O . ALA A 1 335 ? 2.372 -6.816 18.933 1.00 89.75 335 ALA A O 1
ATOM 2458 N N . GLU A 1 336 ? 4.494 -6.057 18.876 1.00 89.44 336 GLU A N 1
ATOM 2459 C CA . GLU A 1 336 ? 4.588 -6.046 17.417 1.00 89.44 336 GLU A CA 1
ATOM 2460 C C . GLU A 1 336 ? 4.256 -7.424 16.839 1.00 89.44 336 GLU A C 1
ATOM 2462 O O . GLU A 1 336 ? 4.756 -8.448 17.304 1.00 89.44 336 GLU A O 1
ATOM 2467 N N . ASN A 1 337 ? 3.350 -7.453 15.862 1.00 90.50 337 ASN A N 1
ATOM 2468 C CA . ASN A 1 337 ? 2.881 -8.696 15.266 1.00 90.50 337 ASN A CA 1
ATOM 2469 C C . ASN A 1 337 ? 2.484 -8.454 13.810 1.00 90.50 337 ASN A C 1
ATOM 2471 O O . ASN A 1 337 ? 1.344 -8.082 13.528 1.00 90.50 337 ASN A O 1
ATOM 2475 N N . SER A 1 338 ? 3.408 -8.705 12.885 1.00 86.88 338 SER A N 1
ATOM 2476 C CA . SER A 1 338 ? 3.181 -8.571 11.442 1.00 86.88 338 SER A CA 1
ATOM 2477 C C . SER A 1 338 ? 2.129 -9.535 10.881 1.00 86.88 338 SER A C 1
ATOM 2479 O O . SER A 1 338 ? 1.707 -9.359 9.748 1.00 86.88 338 SER A O 1
ATOM 2481 N N . GLN A 1 339 ? 1.648 -10.514 11.652 1.00 89.06 339 GLN A N 1
ATOM 2482 C CA . GLN A 1 339 ? 0.510 -11.358 11.264 1.00 89.06 339 GLN A CA 1
ATOM 2483 C C . GLN A 1 339 ? -0.837 -10.780 11.734 1.00 89.06 339 GLN A C 1
ATOM 2485 O O . GLN A 1 339 ? -1.906 -11.240 11.335 1.00 89.06 339 GLN A O 1
ATOM 2490 N N . SER A 1 340 ? -0.825 -9.763 12.602 1.00 94.69 340 SER A N 1
ATOM 2491 C CA . SER A 1 340 ? -2.035 -9.093 13.070 1.00 94.69 340 SER A CA 1
ATOM 2492 C C . SER A 1 340 ? -2.468 -8.023 12.072 1.00 94.69 340 SER A C 1
ATOM 2494 O O . SER A 1 340 ? -1.846 -6.966 11.960 1.00 94.69 340 SER A O 1
ATOM 2496 N N . ALA A 1 341 ? -3.613 -8.248 11.422 1.00 95.50 341 ALA A N 1
ATOM 2497 C CA . ALA A 1 341 ? -4.244 -7.267 10.535 1.00 95.50 341 ALA A CA 1
ATOM 2498 C C . ALA A 1 341 ? -4.404 -5.889 11.203 1.00 95.50 341 ALA A C 1
ATOM 2500 O O . ALA A 1 341 ? -4.208 -4.851 10.574 1.00 95.50 341 ALA A O 1
ATOM 2501 N N . LYS A 1 342 ? -4.714 -5.877 12.508 1.00 96.12 342 LYS A N 1
ATOM 2502 C CA . LYS A 1 342 ? -4.851 -4.640 13.279 1.00 96.12 342 LYS A CA 1
ATOM 2503 C C . LYS A 1 342 ? -3.520 -3.937 13.488 1.00 96.12 342 LYS A C 1
ATOM 2505 O O . LYS A 1 342 ? -3.465 -2.726 13.316 1.00 96.12 342 LYS A O 1
ATOM 2510 N N . TYR A 1 343 ? -2.480 -4.678 13.868 1.00 96.00 343 TYR A N 1
ATOM 2511 C CA . TYR A 1 343 ? -1.146 -4.105 14.029 1.00 96.00 343 TYR A CA 1
ATOM 2512 C C . TYR A 1 343 ? -0.691 -3.476 12.712 1.00 96.00 343 TYR A C 1
ATOM 2514 O O . TYR A 1 343 ? -0.379 -2.287 12.703 1.00 96.00 343 TYR A O 1
ATOM 2522 N N . ASN A 1 344 ? -0.763 -4.232 11.606 1.00 95.69 344 ASN A N 1
ATOM 2523 C CA . ASN A 1 344 ? -0.349 -3.761 10.284 1.00 95.69 344 ASN A CA 1
ATOM 2524 C C . ASN A 1 344 ? -1.077 -2.502 9.843 1.00 95.69 344 ASN A C 1
ATOM 2526 O O . ASN A 1 344 ? -0.441 -1.504 9.509 1.00 95.69 344 ASN A O 1
ATOM 2530 N N . ALA A 1 345 ? -2.406 -2.513 9.918 1.00 97.25 345 ALA A N 1
ATOM 2531 C CA . ALA A 1 345 ? -3.190 -1.346 9.556 1.00 97.25 345 ALA A CA 1
ATOM 2532 C C . ALA A 1 345 ? -2.898 -0.145 10.464 1.00 97.25 345 ALA A C 1
ATOM 2534 O O . ALA A 1 345 ? -2.801 0.979 9.979 1.00 97.25 345 ALA A O 1
ATOM 2535 N N . THR A 1 346 ? -2.704 -0.348 11.771 1.00 96.69 346 THR A N 1
ATOM 2536 C CA . THR A 1 346 ? -2.441 0.753 12.706 1.00 96.69 346 THR A CA 1
ATOM 2537 C C . THR A 1 346 ? -1.061 1.381 12.513 1.00 96.69 346 THR A C 1
ATOM 2539 O O . THR A 1 346 ? -0.987 2.608 12.464 1.00 96.69 346 THR A O 1
ATOM 2542 N N . TRP A 1 347 ? 0.024 0.604 12.396 1.00 95.50 347 TRP A N 1
ATOM 2543 C CA . TRP A 1 347 ? 1.349 1.208 12.207 1.00 95.50 347 TRP A CA 1
ATOM 2544 C C . TRP A 1 347 ? 1.466 1.878 10.835 1.00 95.50 347 TRP A C 1
ATOM 2546 O O . TRP A 1 347 ? 2.013 2.975 10.759 1.00 95.50 347 TRP A O 1
ATOM 2556 N N . ARG A 1 348 ? 0.871 1.299 9.781 1.00 96.69 348 ARG A N 1
ATOM 2557 C CA . ARG A 1 348 ? 0.830 1.925 8.451 1.00 96.69 348 ARG A CA 1
ATOM 2558 C C . ARG A 1 348 ? 0.013 3.207 8.456 1.00 96.69 348 ARG A C 1
ATOM 2560 O O . ARG A 1 348 ? 0.469 4.192 7.901 1.00 96.69 348 ARG A O 1
ATOM 2567 N N . THR A 1 349 ? -1.141 3.243 9.129 1.00 97.06 349 THR A N 1
ATOM 2568 C CA . THR A 1 349 ? -1.937 4.483 9.257 1.00 97.06 349 THR A CA 1
ATOM 2569 C C . THR A 1 349 ? -1.170 5.560 10.027 1.00 97.06 349 THR A C 1
ATOM 2571 O O . THR A 1 349 ? -1.192 6.724 9.646 1.00 97.06 349 THR A O 1
ATOM 2574 N N . SER A 1 350 ? -0.432 5.172 11.072 1.00 95.38 350 SER A N 1
ATOM 2575 C CA . SER A 1 350 ? 0.462 6.082 11.797 1.00 95.38 350 SER A CA 1
ATOM 2576 C C . SER A 1 350 ? 1.558 6.644 10.881 1.00 95.38 350 SER A C 1
ATOM 2578 O O . SER A 1 350 ? 1.803 7.847 10.884 1.00 95.38 350 SER A O 1
ATOM 2580 N N . THR A 1 351 ? 2.182 5.794 10.060 1.00 94.06 351 THR A N 1
ATOM 2581 C CA . THR A 1 351 ? 3.183 6.188 9.056 1.00 94.06 351 THR A CA 1
ATOM 2582 C C . THR A 1 351 ? 2.601 7.074 7.955 1.00 94.06 351 THR A C 1
ATOM 2584 O O . THR A 1 351 ? 3.222 8.069 7.605 1.00 94.06 351 THR A O 1
ATOM 2587 N N . TRP A 1 352 ? 1.409 6.770 7.449 1.00 94.25 352 TRP A N 1
ATOM 2588 C CA . TRP A 1 352 ? 0.711 7.607 6.474 1.00 94.25 352 TRP A CA 1
ATOM 2589 C C . TRP A 1 352 ? 0.441 9.006 7.026 1.00 94.25 352 TRP A C 1
ATOM 2591 O O . TRP A 1 352 ? 0.760 9.996 6.376 1.00 94.25 352 TRP A O 1
ATOM 2601 N N . ASP A 1 353 ? -0.080 9.103 8.252 1.00 92.69 353 ASP A N 1
ATOM 2602 C CA . ASP A 1 353 ? -0.358 10.397 8.883 1.00 92.69 353 ASP A CA 1
ATOM 2603 C C . ASP A 1 353 ? 0.941 11.165 9.180 1.00 92.69 353 ASP A C 1
ATOM 2605 O O . ASP A 1 353 ? 0.953 12.392 9.138 1.00 92.69 353 ASP A O 1
ATOM 2609 N N . TYR A 1 354 ? 2.046 10.449 9.431 1.00 90.81 354 TYR A N 1
ATOM 2610 C CA . TYR A 1 354 ? 3.380 11.043 9.495 1.00 90.81 354 TYR A CA 1
ATOM 2611 C C . TYR A 1 354 ? 3.795 11.619 8.140 1.00 90.81 354 TYR A C 1
ATOM 2613 O O . TYR A 1 354 ? 4.076 12.808 8.080 1.00 90.81 354 TYR A O 1
ATOM 2621 N N . LEU A 1 355 ? 3.779 10.833 7.056 1.00 87.00 355 LEU A N 1
ATOM 2622 C CA . LEU A 1 355 ? 4.180 11.304 5.722 1.00 87.00 355 LEU A CA 1
ATOM 2623 C C . LEU A 1 355 ? 3.303 12.457 5.230 1.00 87.00 355 LEU A C 1
ATOM 2625 O O . LEU A 1 355 ? 3.822 13.430 4.706 1.00 87.00 355 LEU A O 1
ATOM 2629 N N . ARG A 1 356 ? 1.994 12.409 5.482 1.00 86.81 356 ARG A N 1
ATOM 2630 C CA . ARG A 1 356 ? 1.067 13.494 5.136 1.00 86.81 356 ARG A CA 1
ATOM 2631 C C . ARG A 1 356 ? 1.361 14.799 5.888 1.00 86.81 356 ARG A C 1
ATOM 2633 O O . ARG A 1 356 ? 1.086 15.868 5.366 1.00 86.81 356 ARG A O 1
ATOM 2640 N N . GLN A 1 357 ? 1.853 14.726 7.128 1.00 85.62 357 GLN A N 1
ATOM 2641 C CA . GLN A 1 357 ? 2.170 15.911 7.941 1.00 85.62 357 GLN A CA 1
ATOM 2642 C C . GLN A 1 357 ? 3.627 16.372 7.806 1.00 85.62 357 GLN A C 1
ATOM 2644 O O . GLN A 1 357 ? 3.917 17.528 8.102 1.00 85.62 357 GLN A O 1
ATOM 2649 N N . HIS A 1 358 ? 4.535 15.471 7.431 1.00 77.31 358 HIS A N 1
ATOM 2650 C CA . HIS A 1 358 ? 5.977 15.708 7.402 1.00 77.31 358 HIS A CA 1
ATOM 2651 C C . HIS A 1 358 ? 6.544 15.864 5.991 1.00 77.31 358 HIS A C 1
ATOM 2653 O O . HIS A 1 358 ? 7.471 16.645 5.821 1.00 77.31 358 HIS A O 1
ATOM 2659 N N . GLY A 1 359 ? 5.990 15.175 4.990 1.00 62.44 359 GLY A N 1
ATOM 2660 C CA . GLY A 1 359 ? 6.467 15.177 3.601 1.00 62.44 359 GLY A CA 1
ATOM 2661 C C . GLY A 1 359 ? 6.290 16.501 2.851 1.00 62.44 359 GLY A C 1
ATOM 2662 O O . GLY A 1 359 ? 6.347 16.505 1.629 1.00 62.44 359 GLY A O 1
ATOM 2663 N N . GLY A 1 360 ? 6.063 17.600 3.578 1.00 58.62 360 GLY A N 1
ATOM 2664 C CA . GLY A 1 360 ? 6.049 18.960 3.056 1.00 58.62 360 GLY A CA 1
ATOM 2665 C C . GLY A 1 360 ? 4.931 19.259 2.061 1.00 58.62 360 GLY A C 1
ATOM 2666 O O . GLY A 1 360 ? 3.948 18.522 1.944 1.00 58.62 360 GLY A O 1
ATOM 2667 N N . ASP A 1 361 ? 5.119 20.377 1.360 1.00 50.62 361 ASP A N 1
ATOM 2668 C CA . ASP A 1 361 ? 4.260 20.834 0.267 1.00 50.62 361 ASP A CA 1
ATOM 2669 C C . ASP A 1 361 ? 4.268 19.818 -0.894 1.00 50.62 361 ASP A C 1
ATOM 2671 O O . ASP A 1 361 ? 3.232 19.592 -1.508 1.00 50.62 361 ASP A O 1
ATOM 2675 N N . ASP A 1 362 ? 5.366 19.081 -1.107 1.00 55.91 362 ASP A N 1
ATOM 2676 C CA . ASP A 1 362 ? 5.517 18.144 -2.232 1.00 55.91 362 ASP A CA 1
ATOM 2677 C C . ASP A 1 362 ? 4.478 17.010 -2.240 1.00 55.91 362 ASP A C 1
ATOM 2679 O O . ASP A 1 362 ? 3.946 16.665 -3.292 1.00 55.91 362 ASP A O 1
ATOM 2683 N N . LEU A 1 363 ? 4.127 16.435 -1.083 1.00 59.06 363 LEU A N 1
ATOM 2684 C CA . LEU A 1 363 ? 3.057 15.423 -1.007 1.00 59.06 363 LEU A CA 1
ATOM 2685 C C . LEU A 1 363 ? 1.670 16.025 -0.743 1.00 59.06 363 LEU A C 1
ATOM 2687 O O . LEU A 1 363 ? 0.663 15.361 -1.013 1.00 59.06 363 LEU A O 1
ATOM 2691 N N . ALA A 1 364 ? 1.600 17.240 -0.193 1.00 55.06 364 ALA A N 1
ATOM 2692 C CA . ALA A 1 364 ? 0.345 17.916 0.125 1.00 55.06 364 ALA A CA 1
ATOM 2693 C C . ALA A 1 364 ? -0.282 18.586 -1.112 1.00 55.06 364 ALA A C 1
ATOM 2695 O O . ALA A 1 364 ? -1.488 18.459 -1.321 1.00 55.06 364 ALA A O 1
ATOM 2696 N N . GLU A 1 365 ? 0.518 19.221 -1.968 1.00 48.38 365 GLU A N 1
ATOM 2697 C CA . GLU A 1 365 ? 0.067 19.918 -3.181 1.00 48.38 365 GLU A CA 1
ATOM 2698 C C . GLU A 1 365 ? -0.379 18.950 -4.286 1.00 48.38 365 GLU A C 1
ATOM 2700 O O . GLU A 1 365 ? -1.229 19.291 -5.099 1.00 48.38 365 GLU A O 1
ATOM 2705 N N . MET A 1 366 ? 0.090 17.696 -4.273 1.00 51.25 366 MET A N 1
ATOM 2706 C CA . MET A 1 366 ? -0.353 16.653 -5.215 1.00 51.25 366 MET A CA 1
ATOM 2707 C C . MET A 1 366 ? -1.780 16.129 -4.947 1.00 51.25 366 MET A C 1
ATOM 2709 O O . MET A 1 366 ? -2.216 15.173 -5.594 1.00 51.25 366 MET A O 1
ATOM 2713 N N . THR A 1 367 ? -2.491 16.685 -3.959 1.00 44.06 367 THR A N 1
ATOM 2714 C CA . THR A 1 367 ? -3.850 16.260 -3.575 1.00 44.06 367 THR A CA 1
ATOM 2715 C C . THR A 1 367 ? -4.967 17.209 -4.010 1.00 44.06 367 THR A C 1
ATOM 2717 O O . THR A 1 367 ? -6.138 16.822 -3.915 1.00 44.06 367 THR A O 1
ATOM 2720 N N . GLU A 1 368 ? -4.624 18.402 -4.507 1.00 38.34 368 GLU A N 1
ATOM 2721 C CA . GLU A 1 368 ? -5.559 19.391 -5.070 1.00 38.34 368 GLU A CA 1
ATOM 2722 C C . GLU A 1 368 ? -5.676 19.252 -6.592 1.00 38.34 368 GLU A C 1
ATOM 2724 O O . GLU A 1 368 ? -6.828 19.342 -7.088 1.00 38.34 368 GLU A O 1
#

Foldseek 3Di:
DDDDDDDDDDDDDDDDDPDDDPPPLLVVLLVQLVPADADPSSLCSLLVCCLVCVVSNVSNLVNNCVGHNPVSSVSSVVSNVVVNVVCVVPDDDDDDDDDDDDDDDDDDDDPPDPVNVVVLVVVLVVLQVVLCVQFVAGADDLPPALPPPDQVQRVVLLVLLLVLQVLQQVLCVVVVHLDGDFSLLLVLQQCVLQQSCQSPDSCRDPFFAWQVNHGNQFALLVCVVLLVSSDDPVLVVQSVDCVQWDWDADPVRDTTTGGRHGDNSSSSNSSVSLLSSLLVLLSVLCVVVVHPPSPDDPLLSSLLSQLCSQQNSVRSSVCCVVPNSCLSSDHDNDDQDSNDSSNRSSNSSSNSVSCCVSSPCSRVVSVD